Protein AF-A0A7S2HCM7-F1 (afdb_monomer)

Radius of gyration: 20.46 Å; Cα contacts (8 Å, |Δi|>4): 278; chains: 1; bounding box: 58×50×49 Å

Secondary structure (DSSP, 8-state):
-HHHHHHHHHHHHHHHHHHHH---SSS--SS-GGGSSSEEEEEEE----B-S-HHHHHHHHHHHHHHHHHHH-TTHHHHHHHHHHTSPPTTTGGGS-----GGGTS----HHHHHHHHHHHTTBHHHHHHHTTSSSTT-EE----S---BTBPSGGGG--S-TT-HHHHHHHB--B---HHHHTT--HHHHHHHHHHHB---B--EEEEEEE-TTTGGG----------S-------

pLDDT: mean 84.47, std 16.82, range [32.19, 97.69]

Organism: NCBI:txid3111310

Structure (mmCIF, N/CA/C/O backbone):
data_AF-A0A7S2HCM7-F1
#
_entry.id   AF-A0A7S2HCM7-F1
#
loop_
_atom_site.group_PDB
_atom_site.id
_atom_site.type_symbol
_atom_site.label_atom_id
_atom_site.label_alt_id
_atom_site.label_comp_id
_atom_site.label_asym_id
_atom_site.label_entity_id
_atom_site.label_seq_id
_atom_site.pdbx_PDB_ins_code
_atom_site.Cartn_x
_atom_site.Cartn_y
_atom_site.Cartn_z
_atom_site.occupancy
_atom_site.B_iso_or_equiv
_atom_site.auth_seq_id
_atom_site.auth_comp_id
_atom_site.auth_asym_id
_atom_site.auth_atom_id
_atom_site.pdbx_PDB_model_num
ATOM 1 N N . LEU A 1 1 ? -17.892 8.035 -4.020 1.00 56.59 1 LEU A N 1
ATOM 2 C CA . LEU A 1 1 ? -17.390 7.187 -5.130 1.00 56.59 1 LEU A CA 1
ATOM 3 C C . LEU A 1 1 ? -16.782 7.970 -6.303 1.00 56.59 1 LEU A C 1
ATOM 5 O O . LEU A 1 1 ? -15.650 7.676 -6.660 1.00 56.59 1 LEU A O 1
ATOM 9 N N . LEU A 1 2 ? -17.458 8.971 -6.893 1.00 60.84 2 LEU A N 1
ATOM 10 C CA . LEU A 1 2 ? -16.987 9.627 -8.134 1.00 60.84 2 LEU A CA 1
ATOM 11 C C . LEU A 1 2 ? -15.605 10.313 -8.029 1.00 60.84 2 LEU A C 1
ATOM 13 O O . LEU A 1 2 ? -14.801 10.226 -8.953 1.00 60.84 2 LEU A O 1
ATOM 17 N N . ILE A 1 3 ? -15.306 10.970 -6.902 1.00 66.00 3 ILE A N 1
ATOM 18 C CA . ILE A 1 3 ? -14.014 11.647 -6.671 1.00 66.00 3 ILE A CA 1
ATOM 19 C C . ILE A 1 3 ? -12.870 10.635 -6.515 1.00 66.00 3 ILE A C 1
ATOM 21 O O . ILE A 1 3 ? -11.807 10.819 -7.104 1.00 66.00 3 ILE A O 1
ATOM 25 N N . TYR A 1 4 ? -13.096 9.555 -5.760 1.00 64.94 4 TYR A N 1
ATOM 26 C CA . TYR A 1 4 ? -12.116 8.479 -5.571 1.00 64.94 4 TYR A CA 1
ATOM 27 C C . TYR A 1 4 ? -11.765 7.814 -6.899 1.00 64.94 4 TYR A C 1
ATOM 29 O O . TYR A 1 4 ? -10.595 7.727 -7.255 1.00 64.94 4 TYR A O 1
ATOM 37 N N . PHE A 1 5 ? -12.783 7.472 -7.691 1.00 73.06 5 PHE A N 1
ATOM 38 C CA . PHE A 1 5 ? -12.590 6.885 -9.012 1.00 73.06 5 PHE A CA 1
ATOM 39 C C . PHE A 1 5 ? -11.807 7.805 -9.964 1.00 73.06 5 PHE A C 1
ATOM 41 O O . PHE A 1 5 ? -10.936 7.342 -10.699 1.00 73.06 5 PHE A O 1
ATOM 48 N N . ARG A 1 6 ? -12.056 9.124 -9.922 1.00 82.25 6 ARG A N 1
ATOM 49 C CA . ARG A 1 6 ? -11.265 10.104 -10.688 1.00 82.25 6 ARG A CA 1
ATOM 50 C C . ARG A 1 6 ? -9.803 10.152 -10.237 1.00 82.25 6 ARG A C 1
ATOM 52 O O . ARG A 1 6 ? -8.923 10.171 -11.089 1.00 82.25 6 ARG A O 1
ATOM 59 N N . ARG A 1 7 ? -9.535 10.153 -8.925 1.00 86.75 7 ARG A N 1
ATOM 60 C CA . ARG A 1 7 ? -8.163 10.167 -8.380 1.00 86.75 7 ARG A CA 1
ATOM 61 C C . ARG A 1 7 ? -7.395 8.893 -8.721 1.00 86.75 7 ARG A C 1
ATOM 63 O O . ARG A 1 7 ? -6.242 8.987 -9.117 1.00 86.75 7 ARG A O 1
ATOM 70 N N . PHE A 1 8 ? -8.038 7.733 -8.616 1.00 91.25 8 PHE A N 1
ATOM 71 C CA . PHE A 1 8 ? -7.469 6.454 -9.036 1.00 91.25 8 PHE A CA 1
ATOM 72 C C . PHE A 1 8 ? -7.053 6.473 -10.513 1.00 91.25 8 PHE A C 1
ATOM 74 O O . PHE A 1 8 ? -5.893 6.229 -10.825 1.00 91.25 8 PHE A O 1
ATOM 81 N N . LYS A 1 9 ? -7.951 6.883 -11.418 1.00 92.88 9 LYS A N 1
ATOM 82 C CA . LYS A 1 9 ? -7.619 7.017 -12.847 1.00 92.88 9 LYS A CA 1
ATOM 83 C C . LYS A 1 9 ? -6.488 8.006 -13.114 1.00 92.88 9 LYS A C 1
ATOM 85 O O . LYS A 1 9 ? -5.648 7.746 -13.968 1.00 92.88 9 LYS A O 1
ATOM 90 N N . LEU A 1 10 ? -6.463 9.128 -12.393 1.00 93.31 10 LEU A N 1
ATOM 91 C CA . LEU A 1 10 ? -5.394 10.114 -12.522 1.00 93.31 10 LEU A CA 1
ATOM 92 C C . LEU A 1 10 ? -4.040 9.548 -12.071 1.00 93.31 10 LEU A C 1
ATOM 94 O O . LEU A 1 10 ? -3.038 9.826 -12.716 1.00 93.31 10 LEU A O 1
ATOM 98 N N . ARG A 1 11 ? -4.000 8.723 -11.015 1.00 95.00 11 ARG A N 1
ATOM 99 C CA . ARG A 1 11 ? -2.774 8.020 -10.599 1.00 95.00 11 ARG A CA 1
ATOM 100 C C . ARG A 1 11 ? -2.279 7.048 -11.663 1.00 95.00 11 ARG A C 1
ATOM 102 O O . ARG A 1 11 ? -1.096 7.099 -11.981 1.00 95.00 11 ARG A O 1
ATOM 109 N N . ASN A 1 12 ? -3.169 6.255 -12.265 1.00 95.88 12 ASN A N 1
ATOM 110 C CA . ASN A 1 12 ? -2.797 5.365 -13.372 1.00 95.88 12 ASN A CA 1
ATOM 111 C C . ASN A 1 12 ? -2.207 6.160 -14.542 1.00 95.88 12 ASN A C 1
ATOM 113 O O . ASN A 1 12 ? -1.150 5.804 -15.049 1.00 95.88 12 ASN A O 1
ATOM 117 N N . LEU A 1 13 ? -2.863 7.260 -14.930 1.00 95.06 13 LEU A N 1
ATOM 118 C CA . LEU A 1 13 ? -2.392 8.126 -16.011 1.00 95.06 13 LEU A CA 1
ATOM 119 C C . LEU A 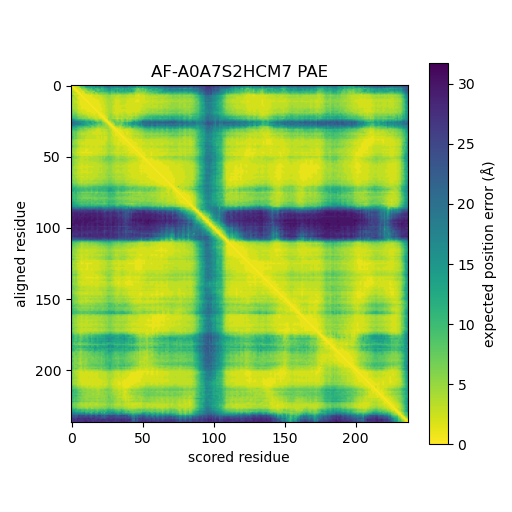1 13 ? -1.021 8.734 -15.695 1.00 95.06 13 LEU A C 1
ATOM 121 O O . LEU A 1 13 ? -0.124 8.690 -16.528 1.00 95.06 13 LEU A O 1
ATOM 125 N N . ASN A 1 14 ? -0.841 9.274 -14.488 1.00 94.62 14 ASN A N 1
ATOM 126 C CA . ASN A 1 14 ? 0.433 9.855 -14.069 1.00 94.62 14 ASN A CA 1
ATOM 127 C C . ASN A 1 14 ? 1.553 8.807 -14.071 1.00 94.62 14 ASN A C 1
ATOM 129 O O . ASN A 1 14 ? 2.638 9.080 -14.572 1.00 94.62 14 ASN A O 1
ATOM 133 N N . ALA A 1 15 ? 1.284 7.612 -13.544 1.00 94.88 15 ALA A N 1
ATOM 134 C CA . ALA A 1 15 ? 2.239 6.513 -13.529 1.00 94.88 15 ALA A CA 1
ATOM 135 C C . ALA A 1 15 ? 2.611 6.054 -14.950 1.00 94.88 15 ALA A C 1
ATOM 137 O O . ALA A 1 15 ? 3.795 5.936 -15.250 1.00 94.88 15 ALA A O 1
ATOM 138 N N . ALA A 1 16 ? 1.629 5.865 -15.839 1.00 93.12 16 ALA A N 1
ATOM 139 C CA . ALA A 1 16 ? 1.874 5.512 -17.239 1.00 93.12 16 ALA A CA 1
ATOM 140 C C . ALA A 1 16 ? 2.724 6.577 -17.950 1.00 93.12 16 ALA A C 1
ATOM 142 O O . ALA A 1 16 ? 3.756 6.251 -18.532 1.00 93.12 16 ALA A O 1
ATOM 143 N N . ASN A 1 17 ? 2.366 7.857 -17.795 1.00 92.81 17 ASN A N 1
ATOM 144 C CA . ASN A 1 17 ? 3.123 8.969 -18.366 1.00 92.81 17 ASN A CA 1
ATOM 145 C C . ASN A 1 17 ? 4.576 8.981 -17.880 1.00 92.81 17 ASN A C 1
ATOM 147 O O . ASN A 1 17 ? 5.478 9.196 -18.682 1.00 92.81 17 ASN A O 1
ATOM 151 N N . VAL A 1 18 ? 4.832 8.742 -16.589 1.00 91.81 18 VAL A N 1
ATOM 152 C CA . VAL A 1 18 ? 6.206 8.678 -16.063 1.00 91.81 18 VAL A CA 1
ATOM 153 C C . VAL A 1 18 ? 6.992 7.548 -16.733 1.00 91.81 18 VAL A C 1
ATOM 155 O O . VAL A 1 18 ? 8.108 7.781 -17.180 1.00 91.81 18 VAL A O 1
ATOM 158 N N . ILE A 1 19 ? 6.416 6.351 -16.864 1.00 91.62 19 ILE A N 1
ATOM 159 C CA . ILE A 1 19 ? 7.091 5.202 -17.494 1.00 91.62 19 ILE A CA 1
ATOM 160 C C . ILE A 1 19 ? 7.359 5.423 -18.990 1.00 91.62 19 ILE A C 1
ATOM 162 O O . ILE A 1 19 ? 8.401 5.011 -19.503 1.00 91.62 19 ILE A O 1
ATOM 166 N N . GLU A 1 20 ? 6.436 6.074 -19.695 1.00 88.88 20 GLU A N 1
ATOM 167 C CA . GLU A 1 20 ? 6.544 6.321 -21.135 1.00 88.88 20 GLU A CA 1
ATOM 168 C C . GLU A 1 20 ? 7.483 7.480 -21.480 1.00 88.88 20 GLU A C 1
ATOM 170 O O . GLU A 1 20 ? 8.173 7.428 -22.496 1.00 88.88 20 GLU A O 1
ATOM 175 N N . THR A 1 21 ? 7.513 8.525 -20.651 1.00 87.94 21 THR A N 1
ATOM 176 C CA . THR A 1 21 ? 8.229 9.773 -20.959 1.00 87.94 21 THR A CA 1
ATOM 177 C C . THR A 1 21 ? 9.567 9.923 -20.245 1.00 87.94 21 THR A C 1
ATOM 179 O O . THR A 1 21 ? 10.347 10.800 -20.619 1.00 87.94 21 THR A O 1
ATOM 182 N N . ALA A 1 22 ? 9.860 9.103 -19.230 1.00 87.38 22 ALA A N 1
ATOM 183 C CA . ALA A 1 22 ? 11.137 9.172 -18.533 1.00 87.38 22 ALA A CA 1
ATOM 184 C C . ALA A 1 22 ? 12.294 8.803 -19.474 1.00 87.38 22 ALA A C 1
ATOM 186 O O . ALA A 1 22 ? 12.369 7.694 -20.003 1.00 87.38 22 ALA A O 1
ATOM 187 N N . VAL A 1 23 ? 13.230 9.739 -19.635 1.00 83.44 23 VAL A N 1
ATOM 188 C CA . VAL A 1 23 ? 14.477 9.542 -20.378 1.00 83.44 23 VAL A CA 1
ATOM 189 C C . VAL A 1 23 ? 15.612 9.474 -19.362 1.00 83.44 23 VAL A C 1
ATOM 191 O O . VAL A 1 23 ? 15.968 10.485 -18.760 1.00 83.44 23 VAL A O 1
ATOM 194 N N . LEU A 1 24 ? 16.138 8.269 -19.133 1.00 84.50 24 LEU A N 1
ATOM 195 C CA . LEU A 1 24 ? 17.228 8.022 -18.174 1.00 84.50 24 LEU A CA 1
ATOM 196 C C . LEU A 1 24 ? 18.575 7.729 -18.851 1.00 84.50 24 LEU A C 1
ATOM 198 O O . LEU A 1 24 ? 19.596 7.603 -18.180 1.00 84.50 24 LEU A O 1
ATOM 202 N N . VAL A 1 25 ? 18.581 7.641 -20.179 1.00 83.69 25 VAL A N 1
ATOM 203 C CA . VAL A 1 25 ? 19.770 7.457 -21.016 1.00 83.69 25 VAL A CA 1
ATOM 204 C C . VAL A 1 25 ? 20.031 8.721 -21.841 1.00 83.69 25 VAL A C 1
ATOM 206 O O . VAL A 1 25 ? 19.147 9.561 -21.990 1.00 83.69 25 VAL A O 1
ATOM 209 N N . GLY A 1 26 ? 21.249 8.870 -22.370 1.00 75.31 26 GLY A N 1
ATOM 210 C CA . GLY A 1 26 ? 21.659 10.080 -23.098 1.00 75.31 26 GLY A CA 1
ATOM 211 C C . GLY A 1 26 ? 20.836 10.385 -24.356 1.00 75.31 26 GLY A C 1
ATOM 212 O O . GLY A 1 26 ? 20.680 11.554 -24.694 1.00 75.31 26 GLY A O 1
ATOM 213 N N . ASP A 1 27 ? 20.260 9.357 -24.989 1.00 75.31 27 ASP A N 1
ATOM 214 C CA . ASP A 1 27 ? 19.490 9.473 -26.228 1.00 75.31 27 ASP A CA 1
ATOM 215 C C . ASP A 1 27 ? 18.091 8.862 -26.075 1.00 75.31 27 ASP A C 1
ATOM 217 O O . ASP A 1 27 ? 17.928 7.768 -25.535 1.00 75.31 27 ASP A O 1
ATOM 221 N N . ASN A 1 28 ? 17.060 9.527 -26.602 1.00 76.25 28 ASN A N 1
ATOM 222 C CA . ASN A 1 28 ? 15.718 8.950 -26.643 1.00 76.25 28 ASN A CA 1
ATOM 223 C C . ASN A 1 28 ? 15.656 7.835 -27.701 1.00 76.25 28 ASN A C 1
ATOM 225 O O . ASN A 1 28 ? 15.573 8.100 -28.899 1.00 76.25 28 ASN A O 1
ATOM 229 N N . VAL A 1 29 ? 15.671 6.586 -27.238 1.00 78.50 29 VAL A N 1
ATOM 230 C CA . VAL A 1 29 ? 15.648 5.375 -28.074 1.00 78.50 29 VAL A CA 1
ATOM 231 C C . VAL A 1 29 ? 14.247 4.978 -28.568 1.00 78.50 29 VAL A C 1
ATOM 233 O O . VAL A 1 29 ? 14.108 3.978 -29.268 1.00 78.50 29 VAL A O 1
ATOM 236 N N . GLY A 1 30 ? 13.200 5.744 -28.237 1.00 82.38 30 GLY A N 1
ATOM 237 C CA . GLY A 1 30 ? 11.836 5.499 -28.720 1.00 82.38 30 GLY A CA 1
ATOM 238 C C . GLY A 1 30 ? 11.114 4.321 -28.054 1.00 82.38 30 GLY A C 1
ATOM 239 O O . GLY A 1 30 ? 10.103 3.857 -28.578 1.00 82.38 30 GLY A O 1
ATOM 240 N N . CYS A 1 31 ? 11.606 3.835 -26.911 1.00 85.19 31 CYS A N 1
ATOM 241 C CA . CYS A 1 31 ? 10.939 2.828 -26.084 1.00 85.19 31 CYS A CA 1
ATOM 242 C C . CYS A 1 31 ? 10.777 3.309 -24.635 1.00 85.19 31 CYS A C 1
ATOM 244 O O . CYS A 1 31 ? 11.533 4.163 -24.166 1.00 85.19 31 CYS A O 1
ATOM 246 N N . SER A 1 32 ? 9.792 2.754 -23.924 1.00 87.88 32 SER A N 1
ATOM 247 C CA . SER A 1 32 ? 9.526 3.054 -22.511 1.00 87.88 32 SER A CA 1
ATOM 248 C C . SER A 1 32 ? 10.724 2.723 -21.617 1.00 87.88 32 SER A C 1
ATOM 250 O O . SER A 1 32 ? 11.503 1.816 -21.915 1.00 87.88 32 SER A O 1
ATOM 252 N N . VAL A 1 33 ? 10.853 3.419 -20.483 1.00 89.75 33 VAL A N 1
ATOM 253 C CA . VAL A 1 33 ? 12.048 3.356 -19.616 1.00 89.75 33 VAL A CA 1
ATOM 254 C C . VAL A 1 33 ? 12.389 1.944 -19.119 1.00 89.75 33 VAL A C 1
ATOM 256 O O . VAL A 1 33 ? 13.562 1.590 -18.968 1.00 89.75 33 VAL A O 1
ATOM 259 N N . ASN A 1 34 ? 11.372 1.105 -18.914 1.00 90.56 34 ASN A N 1
ATOM 260 C CA . ASN A 1 34 ? 11.528 -0.276 -18.465 1.00 90.56 34 ASN A CA 1
ATOM 261 C C . ASN A 1 34 ? 12.166 -1.187 -19.522 1.00 90.56 34 ASN A C 1
ATOM 263 O O . ASN A 1 34 ? 12.760 -2.196 -19.165 1.00 90.56 34 ASN A O 1
ATOM 267 N N . LEU A 1 35 ? 12.099 -0.812 -20.802 1.00 90.69 35 LEU A N 1
ATOM 268 C CA . LEU A 1 35 ? 12.726 -1.535 -21.911 1.00 90.69 35 LEU A CA 1
ATOM 269 C C . LEU A 1 35 ? 14.134 -1.021 -22.242 1.00 90.69 35 LEU A C 1
ATOM 271 O O . LEU A 1 35 ? 14.818 -1.610 -23.074 1.00 90.69 35 LEU A O 1
ATOM 275 N N . GLN A 1 36 ? 14.580 0.061 -21.600 1.00 90.81 36 GLN A N 1
ATOM 276 C CA . GLN A 1 36 ? 15.912 0.639 -21.810 1.00 90.81 36 GLN A CA 1
ATOM 277 C C . GLN A 1 36 ? 16.991 -0.027 -20.934 1.00 90.81 36 GLN A C 1
ATOM 279 O O . GLN A 1 36 ? 18.181 0.176 -21.163 1.00 90.81 36 GLN A O 1
ATOM 284 N N . HIS A 1 37 ? 16.592 -0.821 -19.934 1.00 91.38 37 HIS A N 1
ATOM 285 C CA . HIS A 1 37 ? 17.482 -1.404 -18.928 1.00 91.38 37 HIS A CA 1
ATOM 286 C C . HIS A 1 37 ? 17.162 -2.888 -18.717 1.00 91.38 37 HIS A C 1
ATOM 288 O O . HIS A 1 37 ? 15.999 -3.279 -18.752 1.00 91.38 37 HIS A O 1
ATOM 294 N N . HIS A 1 38 ? 18.177 -3.709 -18.422 1.00 94.56 38 HIS A N 1
ATOM 295 C CA . HIS A 1 38 ? 17.981 -5.127 -18.077 1.00 94.56 38 HIS A CA 1
ATOM 296 C C . HIS A 1 38 ? 17.040 -5.318 -16.880 1.00 94.56 38 HIS A C 1
ATOM 298 O O . HIS A 1 38 ? 16.217 -6.231 -16.870 1.00 94.56 38 HIS A O 1
ATOM 304 N N . HIS A 1 39 ? 17.175 -4.434 -15.889 1.00 95.38 39 HIS A N 1
ATOM 305 C CA . HIS A 1 39 ? 16.332 -4.355 -14.707 1.00 95.38 39 HIS A CA 1
ATOM 306 C C . HIS A 1 39 ? 15.907 -2.904 -14.519 1.00 95.38 39 HIS A C 1
ATOM 308 O O . HIS A 1 39 ? 16.739 -1.997 -14.575 1.00 95.38 39 HIS A O 1
ATOM 314 N N . CYS A 1 40 ? 14.621 -2.687 -14.283 1.00 95.56 40 CYS A N 1
ATOM 315 C CA . CYS A 1 40 ? 14.056 -1.379 -14.010 1.00 95.56 40 CYS A CA 1
ATOM 316 C C . CYS A 1 40 ? 13.306 -1.438 -12.683 1.00 95.56 40 CYS A C 1
ATOM 318 O O . CYS A 1 40 ? 12.375 -2.227 -12.522 1.00 95.56 40 CYS A O 1
ATOM 320 N N . PHE A 1 41 ? 13.724 -0.598 -11.742 1.00 95.81 41 PHE A N 1
ATOM 321 C CA . PHE A 1 41 ? 13.051 -0.435 -10.463 1.00 95.81 41 PHE A CA 1
ATOM 322 C C . PHE A 1 41 ? 12.250 0.856 -10.473 1.00 95.81 41 PHE A C 1
ATOM 324 O O . PHE A 1 41 ? 12.769 1.912 -10.834 1.00 95.81 41 PHE A O 1
ATOM 331 N N . VAL A 1 42 ? 11.003 0.771 -10.030 1.00 96.38 42 VAL A N 1
ATOM 332 C CA . VAL A 1 42 ? 10.146 1.933 -9.796 1.00 96.38 42 VAL A CA 1
ATOM 333 C C . VAL A 1 42 ? 9.760 1.916 -8.335 1.00 96.38 42 VAL A C 1
ATOM 335 O O . VAL A 1 42 ? 9.174 0.947 -7.864 1.00 96.38 42 VAL A O 1
ATOM 338 N N . PHE A 1 43 ? 10.093 2.974 -7.609 1.00 95.94 43 PHE A N 1
ATOM 339 C CA . PHE A 1 43 ? 9.799 3.051 -6.189 1.00 95.94 43 PHE A CA 1
ATOM 340 C C . PHE A 1 43 ? 9.511 4.474 -5.731 1.00 95.94 43 PHE A C 1
ATOM 342 O O . PHE A 1 43 ? 9.871 5.445 -6.397 1.00 95.94 43 PHE A O 1
ATOM 349 N N . GLY A 1 44 ? 8.866 4.579 -4.573 1.00 94.69 44 GLY A N 1
ATOM 350 C CA . GLY A 1 44 ? 8.519 5.842 -3.927 1.00 94.69 44 GLY A CA 1
ATOM 351 C C . GLY A 1 44 ? 7.043 5.914 -3.554 1.00 94.69 44 GLY A C 1
ATOM 352 O O . GLY A 1 44 ? 6.346 4.898 -3.546 1.00 94.69 44 GLY A O 1
ATOM 353 N N . ASP A 1 45 ? 6.575 7.127 -3.260 1.00 95.56 45 ASP A N 1
ATOM 354 C CA . ASP A 1 45 ? 5.166 7.402 -2.969 1.00 95.56 45 ASP A CA 1
ATOM 355 C C . ASP A 1 45 ? 4.341 7.376 -4.267 1.00 95.56 45 ASP A C 1
ATOM 357 O O . ASP A 1 45 ? 4.176 8.384 -4.960 1.00 95.56 45 ASP A O 1
ATOM 361 N N . LEU A 1 46 ? 3.819 6.196 -4.609 1.00 95.88 46 LEU A N 1
ATOM 362 C CA . LEU A 1 46 ? 2.910 6.005 -5.742 1.00 95.88 46 LEU A CA 1
ATOM 363 C C . LEU A 1 46 ? 1.474 6.440 -5.408 1.00 95.88 46 LEU A C 1
ATOM 365 O O . LEU A 1 46 ? 0.628 6.559 -6.299 1.00 95.88 46 LEU A O 1
ATOM 369 N N . ASN A 1 47 ? 1.192 6.707 -4.128 1.00 94.75 47 ASN A N 1
ATOM 370 C CA . ASN A 1 47 ? -0.028 7.343 -3.638 1.00 94.75 47 ASN A CA 1
ATOM 371 C C . ASN A 1 47 ? -1.341 6.575 -3.927 1.00 94.75 47 ASN A C 1
ATOM 373 O O . ASN A 1 47 ? -2.442 7.141 -3.831 1.00 94.75 47 ASN A O 1
ATOM 377 N N . TYR A 1 48 ? -1.250 5.291 -4.283 1.00 95.94 48 TYR A N 1
ATOM 378 C CA . TYR A 1 48 ? -2.391 4.377 -4.358 1.00 95.94 48 TYR A CA 1
ATOM 379 C C . TYR A 1 48 ? -2.952 4.108 -2.961 1.00 95.94 48 TYR A C 1
ATOM 381 O O . TYR A 1 48 ? -2.251 4.227 -1.955 1.00 95.94 48 TYR A O 1
ATOM 389 N N . ARG A 1 49 ? -4.259 3.849 -2.890 1.00 94.69 49 ARG A N 1
ATOM 390 C CA . ARG A 1 49 ? -5.008 3.749 -1.634 1.00 94.69 49 ARG A CA 1
ATOM 391 C C . ARG A 1 49 ? -5.592 2.360 -1.446 1.00 94.69 49 ARG A C 1
ATOM 393 O O . ARG A 1 49 ? -5.827 1.651 -2.414 1.00 94.69 49 ARG A O 1
ATOM 400 N N . ILE A 1 50 ? -5.879 2.000 -0.204 1.00 94.94 50 ILE A N 1
ATOM 401 C CA . ILE A 1 50 ? -6.759 0.869 0.095 1.00 94.94 50 ILE A CA 1
ATOM 402 C C . ILE A 1 50 ? -8.208 1.355 -0.039 1.00 94.94 50 ILE A C 1
ATOM 404 O O . ILE A 1 50 ? -8.560 2.435 0.447 1.00 94.94 50 ILE A O 1
ATOM 408 N N . THR A 1 51 ? -9.038 0.596 -0.757 1.00 91.81 51 THR A N 1
ATOM 409 C CA . THR A 1 51 ? -10.437 0.943 -1.039 1.00 91.81 51 THR A CA 1
ATOM 410 C C . THR A 1 51 ? -11.390 0.321 -0.025 1.00 91.81 51 THR A C 1
ATOM 412 O O . THR A 1 51 ? -12.000 -0.705 -0.318 1.00 91.81 51 THR A O 1
ATOM 415 N N . ASP A 1 52 ? -11.556 0.953 1.128 1.00 91.44 52 ASP A N 1
ATOM 416 C CA . ASP A 1 52 ? -12.646 0.649 2.059 1.00 91.44 52 ASP A CA 1
ATOM 417 C C . ASP A 1 52 ? -12.842 1.817 3.045 1.00 91.44 52 ASP A C 1
ATOM 419 O O . ASP A 1 52 ? -12.156 2.844 2.953 1.00 91.44 52 ASP A O 1
ATOM 423 N N . ASP A 1 53 ? -13.793 1.684 3.964 1.00 91.25 53 ASP A N 1
ATOM 424 C CA . ASP A 1 53 ? -13.914 2.564 5.118 1.00 91.25 53 ASP A CA 1
ATOM 425 C C . ASP A 1 53 ? -12.685 2.449 6.035 1.00 91.25 53 ASP A C 1
ATOM 427 O O . ASP A 1 53 ? -12.182 1.358 6.301 1.00 91.25 53 ASP A O 1
ATOM 431 N N . SER A 1 54 ? -12.195 3.587 6.537 1.00 93.31 54 SER A N 1
ATOM 432 C CA . SER A 1 54 ? -10.985 3.629 7.364 1.00 93.31 54 SER A CA 1
ATOM 433 C C . SER A 1 54 ? -11.078 2.722 8.592 1.00 93.31 54 SER A C 1
ATOM 435 O O . SER A 1 54 ? -10.080 2.104 8.948 1.00 93.31 54 SER A O 1
ATOM 437 N N . GLN A 1 55 ? -12.249 2.634 9.229 1.00 94.12 55 GLN A N 1
ATOM 438 C CA . GLN A 1 55 ? -12.445 1.814 10.421 1.00 94.12 55 GLN A CA 1
ATOM 439 C C . GLN A 1 55 ? -12.421 0.323 10.070 1.00 94.12 55 GLN A C 1
ATOM 441 O O . GLN A 1 55 ? -11.711 -0.447 10.714 1.00 94.12 55 GLN A O 1
ATOM 446 N N . ALA A 1 56 ? -13.103 -0.063 8.989 1.00 95.06 56 ALA A N 1
ATOM 447 C CA . ALA A 1 56 ? -13.089 -1.436 8.483 1.00 95.06 56 ALA A CA 1
ATOM 448 C C . ALA A 1 56 ? -11.670 -1.897 8.094 1.00 95.06 56 ALA A C 1
ATOM 450 O O . ALA A 1 56 ? -11.302 -3.052 8.314 1.00 95.06 56 ALA A O 1
ATOM 451 N N . ILE A 1 57 ? -10.840 -0.993 7.560 1.00 96.56 57 ILE A N 1
ATOM 452 C CA . ILE A 1 57 ? -9.430 -1.283 7.252 1.00 96.56 57 ILE A CA 1
ATOM 453 C C . ILE A 1 57 ? -8.642 -1.567 8.527 1.00 96.56 57 ILE A C 1
ATOM 455 O O . ILE A 1 57 ? -7.876 -2.527 8.550 1.00 96.56 57 ILE A O 1
ATOM 459 N N . LEU A 1 58 ? -8.811 -0.759 9.577 1.00 97.06 58 LEU A N 1
ATOM 460 C CA . LEU A 1 58 ? -8.102 -0.963 10.844 1.00 97.06 58 LEU A CA 1
ATOM 461 C C . LEU A 1 58 ? -8.542 -2.257 11.540 1.00 97.06 58 LEU A C 1
ATOM 463 O O . LEU A 1 58 ? -7.696 -2.984 12.051 1.00 97.06 58 LEU A O 1
ATOM 467 N N . GLU A 1 59 ? -9.833 -2.584 11.509 1.00 97.56 59 GLU A N 1
ATOM 468 C CA . GLU A 1 59 ? -10.364 -3.847 12.040 1.00 97.56 59 GLU A CA 1
ATOM 469 C C . GLU A 1 59 ? -9.803 -5.062 11.294 1.00 97.56 59 GLU A C 1
ATOM 471 O O . GLU A 1 59 ? -9.333 -6.019 11.913 1.00 97.56 59 GLU A O 1
ATOM 476 N N . ASN A 1 60 ? -9.786 -5.010 9.959 1.00 97.38 60 ASN A N 1
ATOM 477 C CA . ASN A 1 60 ? -9.184 -6.063 9.149 1.00 97.38 60 ASN A CA 1
ATOM 478 C C . ASN A 1 60 ? -7.675 -6.174 9.377 1.00 97.38 60 ASN A C 1
ATOM 480 O O . ASN A 1 60 ? -7.162 -7.288 9.464 1.00 97.38 60 ASN A O 1
ATOM 484 N N . LEU A 1 61 ? -6.971 -5.048 9.510 1.00 97.12 61 LEU A N 1
ATOM 485 C CA . LEU A 1 61 ? -5.541 -5.031 9.800 1.00 97.12 61 LEU A CA 1
ATOM 486 C C . LEU A 1 61 ? -5.245 -5.682 11.156 1.00 97.12 61 LEU A C 1
ATOM 488 O O . LEU A 1 61 ? -4.404 -6.576 11.215 1.00 97.12 61 LEU A O 1
ATOM 492 N N . ALA A 1 62 ? -5.975 -5.299 12.209 1.00 97.69 62 ALA A N 1
ATOM 493 C CA . ALA A 1 62 ? -5.854 -5.902 13.536 1.00 97.69 62 ALA A CA 1
ATOM 494 C C . ALA A 1 62 ? -6.043 -7.420 13.478 1.00 97.69 62 ALA A C 1
ATOM 496 O O . ALA A 1 62 ? -5.221 -8.174 13.995 1.00 97.69 62 ALA A O 1
ATOM 497 N N . ARG A 1 63 ? -7.079 -7.881 12.767 1.00 97.62 63 ARG A N 1
ATOM 498 C CA . ARG A 1 63 ? -7.360 -9.309 12.581 1.00 97.62 63 ARG A CA 1
ATOM 499 C C . ARG A 1 63 ? -6.222 -10.043 11.869 1.00 97.62 63 ARG A C 1
ATOM 501 O O . ARG A 1 63 ? -5.833 -11.122 12.303 1.00 97.62 63 ARG A O 1
ATOM 508 N N . VAL A 1 64 ? -5.698 -9.495 10.775 1.00 96.50 64 VAL A N 1
ATOM 509 C CA . VAL A 1 64 ? -4.616 -10.135 10.004 1.00 96.50 64 VAL A CA 1
ATOM 510 C C . VAL A 1 64 ? -3.324 -10.175 10.822 1.00 96.50 64 VAL A C 1
ATOM 512 O O . VAL A 1 64 ? -2.657 -11.206 10.874 1.00 96.50 64 VAL A O 1
ATOM 515 N N . CYS A 1 65 ? -3.007 -9.097 11.540 1.00 95.38 65 CYS A N 1
ATOM 516 C CA . CYS A 1 65 ? -1.873 -9.068 12.458 1.00 95.38 65 CYS A CA 1
ATOM 517 C C . CYS A 1 65 ? -2.052 -10.012 13.656 1.00 95.38 65 CYS A C 1
ATOM 519 O O . CYS A 1 65 ? -1.062 -10.563 14.127 1.00 95.38 65 CYS A O 1
ATOM 521 N N . GLN A 1 66 ? -3.283 -10.244 14.121 1.00 95.69 66 GLN A N 1
ATOM 522 C CA . GLN A 1 66 ? -3.575 -11.237 15.156 1.00 95.69 66 GLN A CA 1
ATOM 523 C C . GLN A 1 66 ? -3.281 -12.663 14.665 1.00 95.69 66 GLN A C 1
ATOM 525 O O . GLN A 1 66 ? -2.625 -13.416 15.376 1.00 95.69 66 GLN A O 1
ATOM 530 N N . VAL A 1 67 ? -3.679 -13.016 13.435 1.00 95.00 67 VAL A N 1
ATOM 531 C CA . VAL A 1 67 ? -3.349 -14.325 12.825 1.00 95.00 67 VAL A CA 1
ATOM 532 C C . VAL A 1 67 ? -1.834 -14.526 12.738 1.00 95.00 67 VAL A C 1
ATOM 534 O O . VAL A 1 67 ? -1.317 -15.596 13.066 1.00 95.00 67 VAL A O 1
ATOM 537 N N . GLU A 1 68 ? -1.111 -13.481 12.334 1.00 92.06 68 GLU A N 1
ATOM 538 C CA . GLU A 1 68 ? 0.351 -13.490 12.277 1.00 92.06 68 GLU A CA 1
ATOM 539 C C . GLU A 1 68 ? 0.969 -13.662 13.672 1.00 92.06 68 GLU A C 1
ATOM 541 O O . GLU A 1 68 ? 1.858 -14.492 13.852 1.00 92.06 68 GLU A O 1
ATOM 546 N N . LYS A 1 69 ? 0.461 -12.936 14.673 1.00 92.19 69 LYS A N 1
ATOM 547 C CA . LYS A 1 69 ? 0.908 -13.015 16.069 1.00 92.19 69 LYS A CA 1
ATOM 548 C C . LYS A 1 69 ? 0.676 -14.400 16.675 1.00 92.19 69 LYS A C 1
ATOM 550 O O . LYS A 1 69 ? 1.558 -14.925 17.346 1.00 92.19 69 LYS A O 1
ATOM 555 N N . GLU A 1 70 ? -0.473 -15.016 16.415 1.00 92.56 70 GLU A N 1
ATOM 556 C CA . GLU A 1 70 ? -0.800 -16.367 16.892 1.00 92.56 70 GLU A CA 1
ATOM 557 C C . GLU A 1 70 ? 0.060 -17.447 16.231 1.00 92.56 70 GLU A C 1
ATOM 559 O O . GLU A 1 70 ? 0.419 -18.436 16.869 1.00 92.56 70 GLU A O 1
ATOM 564 N N . THR A 1 71 ? 0.414 -17.250 14.962 1.00 89.50 71 THR A N 1
ATOM 565 C CA . THR A 1 71 ? 1.232 -18.197 14.196 1.00 89.50 71 THR A CA 1
ATOM 566 C C . THR A 1 71 ? 2.719 -18.078 14.526 1.00 89.50 71 THR A C 1
ATOM 568 O O . THR A 1 71 ? 3.406 -19.084 14.702 1.00 89.50 71 THR A O 1
ATOM 571 N N . SER A 1 72 ? 3.223 -16.846 14.568 1.00 87.00 72 SER A N 1
ATOM 572 C CA . SER A 1 72 ? 4.653 -16.527 14.587 1.00 87.0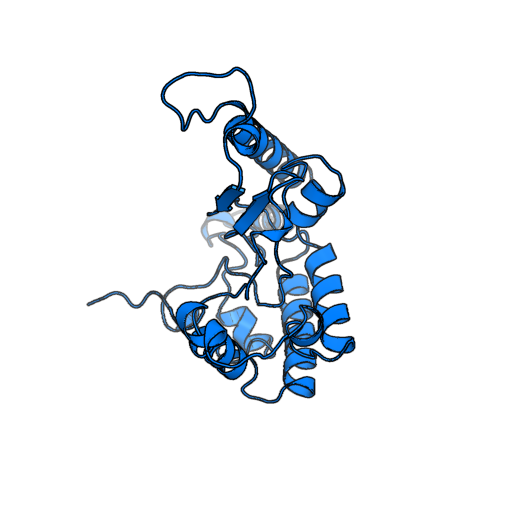0 72 SER A CA 1
ATOM 573 C C . SER A 1 72 ? 5.146 -16.086 15.973 1.00 87.00 72 SER A C 1
ATOM 575 O O . SER A 1 72 ? 6.352 -15.982 16.183 1.00 87.00 72 SER A O 1
ATOM 577 N N . GLY A 1 73 ? 4.242 -15.847 16.929 1.00 87.62 73 GLY A N 1
ATOM 578 C CA . GLY A 1 73 ? 4.539 -15.419 18.297 1.00 87.62 73 GLY A CA 1
ATOM 579 C C . GLY A 1 73 ? 4.456 -13.902 18.524 1.00 87.62 73 GLY A C 1
ATOM 580 O O . GLY A 1 73 ? 4.374 -13.100 17.595 1.00 87.62 73 GLY A O 1
ATOM 581 N N . GLU A 1 74 ? 4.517 -13.493 19.798 1.00 84.88 74 GLU A N 1
ATOM 582 C CA . GLU A 1 74 ? 4.332 -12.100 20.255 1.00 84.88 74 GLU A CA 1
ATOM 583 C C . GLU A 1 74 ? 5.276 -11.096 19.563 1.00 84.88 74 GLU A C 1
ATOM 585 O O . GLU A 1 74 ? 4.895 -9.965 19.275 1.00 84.88 74 GLU A O 1
ATOM 590 N N . ASN A 1 75 ? 6.511 -11.516 19.264 1.00 84.88 75 ASN A N 1
ATOM 591 C CA . ASN A 1 75 ? 7.570 -10.661 18.721 1.00 84.88 75 ASN A CA 1
ATOM 592 C C . ASN A 1 75 ? 7.721 -10.762 17.194 1.00 84.88 75 ASN A C 1
ATOM 594 O O . ASN A 1 75 ? 8.752 -10.341 16.658 1.00 84.88 75 ASN A O 1
ATOM 598 N N . TRP A 1 76 ? 6.718 -11.291 16.484 1.00 85.56 76 TRP A N 1
ATOM 599 C CA . TRP A 1 76 ? 6.808 -11.607 15.055 1.00 85.56 76 TRP A CA 1
ATOM 600 C C . TRP A 1 76 ? 7.349 -10.448 14.199 1.00 85.56 76 TRP A C 1
ATOM 602 O O . TRP A 1 76 ? 8.209 -10.669 13.348 1.00 85.56 76 TRP A O 1
ATOM 612 N N . ARG A 1 77 ? 6.930 -9.193 14.450 1.00 85.19 77 ARG A N 1
ATOM 613 C CA . ARG A 1 77 ? 7.426 -8.009 13.712 1.00 85.19 77 ARG A CA 1
ATOM 614 C C . ARG A 1 77 ? 8.929 -7.826 13.865 1.00 85.19 77 ARG A C 1
ATOM 616 O O . ARG A 1 77 ? 9.642 -7.662 12.874 1.00 85.19 77 ARG A O 1
ATOM 623 N N . LYS A 1 78 ? 9.408 -7.855 15.109 1.00 82.75 78 LYS A N 1
ATOM 624 C CA . LYS A 1 78 ? 10.825 -7.675 15.430 1.00 82.75 78 LYS A CA 1
ATOM 625 C C . LYS A 1 78 ? 11.654 -8.812 14.842 1.00 82.75 78 LYS A C 1
ATOM 627 O O . LYS A 1 78 ? 12.700 -8.568 14.249 1.00 82.75 78 LYS A O 1
ATOM 632 N N . GLU A 1 79 ? 11.165 -10.042 14.953 1.00 83.31 79 GLU A N 1
ATOM 633 C CA . GLU A 1 79 ? 11.844 -11.216 14.412 1.00 83.31 79 GLU A CA 1
ATOM 634 C C . GLU A 1 79 ? 11.940 -11.186 12.885 1.00 83.31 79 GLU A C 1
ATOM 636 O O . GLU A 1 79 ? 12.987 -11.537 12.338 1.00 83.31 79 GLU A O 1
ATOM 641 N N . ARG A 1 80 ? 10.896 -10.727 12.179 1.00 82.56 80 ARG A N 1
ATOM 642 C CA . ARG A 1 80 ? 10.961 -10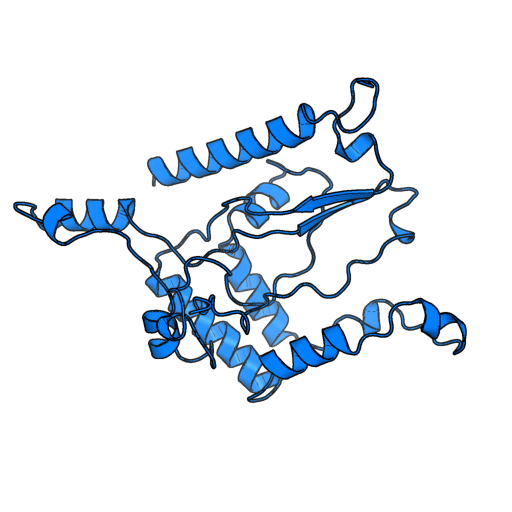.521 10.723 1.00 82.56 80 ARG A CA 1
ATOM 643 C C . ARG A 1 80 ? 12.038 -9.504 10.361 1.00 82.56 80 ARG A C 1
ATOM 645 O O . ARG A 1 80 ? 12.879 -9.807 9.521 1.00 82.56 80 ARG A O 1
ATOM 652 N N . TRP A 1 81 ? 12.088 -8.365 11.050 1.00 81.69 81 TRP A N 1
ATOM 653 C CA . TRP A 1 81 ? 13.139 -7.362 10.852 1.00 81.69 81 TRP A CA 1
ATOM 654 C C . TRP A 1 81 ? 14.548 -7.909 11.079 1.00 81.69 81 TRP A C 1
ATOM 656 O O . TRP A 1 81 ? 15.442 -7.708 10.256 1.00 81.69 81 TRP A O 1
ATOM 666 N N . GLU A 1 82 ? 14.752 -8.640 12.172 1.00 82.06 82 GLU A N 1
ATOM 667 C CA . GLU A 1 82 ? 16.043 -9.256 12.460 1.00 82.06 82 GLU A CA 1
ATOM 668 C C . GLU A 1 82 ? 16.446 -10.277 11.396 1.00 82.06 82 GLU A C 1
ATOM 670 O O . GLU A 1 82 ? 17.619 -10.327 11.027 1.00 82.06 82 GLU A O 1
ATOM 675 N N . LYS A 1 83 ? 15.494 -11.066 10.881 1.00 80.75 83 LYS A N 1
ATOM 676 C CA . LYS A 1 83 ? 15.749 -12.014 9.790 1.00 80.75 83 LYS A CA 1
ATOM 677 C C . LYS A 1 83 ? 16.241 -11.293 8.541 1.00 80.75 83 LYS A C 1
ATOM 679 O O . LYS A 1 83 ? 17.217 -11.757 7.968 1.00 80.75 83 LYS A O 1
ATOM 684 N N . ILE A 1 84 ? 15.633 -10.163 8.166 1.00 82.75 84 ILE A N 1
ATOM 685 C CA . ILE A 1 84 ? 16.033 -9.357 6.997 1.00 82.75 84 ILE A CA 1
ATOM 686 C C . ILE A 1 84 ? 17.463 -8.830 7.153 1.00 82.75 84 ILE A C 1
ATOM 688 O O . ILE A 1 84 ? 18.271 -8.966 6.241 1.00 82.75 84 ILE A O 1
ATOM 692 N N . ILE A 1 85 ? 17.800 -8.278 8.323 1.00 79.00 85 ILE A N 1
ATOM 693 C CA . ILE A 1 85 ? 19.131 -7.702 8.588 1.00 79.00 85 ILE A CA 1
ATOM 694 C C . ILE A 1 85 ? 20.216 -8.786 8.649 1.00 79.00 85 ILE A C 1
ATOM 696 O O . ILE A 1 85 ? 21.350 -8.558 8.233 1.00 79.00 85 ILE A O 1
ATOM 700 N N . LYS A 1 86 ? 19.883 -9.965 9.188 1.00 75.00 86 LYS A N 1
ATOM 701 C CA . LYS A 1 86 ? 20.815 -11.090 9.343 1.00 75.00 86 LYS A CA 1
ATOM 702 C C . LYS A 1 86 ? 21.004 -11.897 8.054 1.00 75.00 86 LYS A C 1
ATOM 704 O O . LYS A 1 86 ? 21.834 -12.807 8.061 1.00 75.00 86 LYS A O 1
ATOM 709 N N . GLN A 1 87 ? 20.273 -11.606 6.970 1.00 64.69 87 GLN A N 1
ATOM 710 C CA . GLN A 1 87 ? 20.495 -12.306 5.706 1.00 64.69 87 GLN A CA 1
ATOM 711 C C . GLN A 1 87 ? 21.916 -12.016 5.207 1.00 64.69 87 GLN A C 1
ATOM 713 O O . GLN A 1 87 ? 22.306 -10.849 5.112 1.00 64.69 87 GLN A O 1
ATOM 718 N N . PRO A 1 88 ? 22.720 -13.049 4.903 1.00 55.41 88 PRO A N 1
ATOM 719 C CA . PRO A 1 88 ? 24.044 -12.833 4.355 1.00 55.41 88 PRO A CA 1
ATOM 720 C C . PRO A 1 88 ? 23.899 -12.149 2.995 1.00 55.41 88 PRO A C 1
ATOM 722 O O . PRO A 1 88 ? 23.356 -12.727 2.057 1.00 55.41 88 PRO A O 1
ATOM 725 N N . THR A 1 89 ? 24.421 -10.928 2.873 1.00 55.03 89 THR A N 1
ATOM 726 C CA . THR A 1 89 ? 24.701 -10.335 1.566 1.00 55.03 89 THR A CA 1
ATOM 727 C C . THR A 1 89 ? 25.569 -11.326 0.792 1.00 55.03 89 THR A C 1
ATOM 729 O O . THR A 1 89 ? 26.558 -11.853 1.310 1.00 55.03 89 THR A O 1
ATOM 732 N N . GLU A 1 90 ? 25.164 -11.638 -0.437 1.00 50.25 90 GLU A N 1
ATOM 733 C CA . GLU A 1 90 ? 25.584 -12.801 -1.236 1.00 50.25 90 GLU A CA 1
ATOM 734 C C . GLU A 1 90 ? 27.101 -12.944 -1.502 1.00 50.25 90 GLU A C 1
ATOM 736 O O . GLU A 1 90 ? 27.543 -13.923 -2.103 1.00 50.25 90 GLU A O 1
ATOM 741 N N . GLY A 1 91 ? 27.942 -12.040 -0.993 1.00 46.41 91 GLY A N 1
ATOM 742 C CA . GLY A 1 91 ? 29.394 -12.215 -0.947 1.00 46.41 91 GLY A CA 1
ATOM 743 C C . GLY A 1 91 ? 29.875 -13.361 -0.042 1.00 46.41 91 GLY A C 1
ATOM 744 O O . GLY A 1 91 ? 30.978 -13.856 -0.252 1.00 46.41 91 GLY A O 1
ATOM 745 N N . SER A 1 92 ? 29.069 -13.821 0.927 1.00 42.91 92 SER A N 1
ATOM 746 C CA . SER A 1 92 ? 29.462 -14.902 1.858 1.00 42.91 92 SER A CA 1
ATOM 747 C C . SER A 1 92 ? 28.936 -16.297 1.459 1.00 42.91 92 SER A C 1
ATOM 749 O O . SER A 1 92 ? 29.543 -17.320 1.780 1.00 42.91 92 SER A O 1
ATOM 751 N N . ALA A 1 93 ? 27.843 -16.367 0.688 1.00 43.09 93 ALA A N 1
ATOM 752 C CA . ALA A 1 93 ? 27.168 -17.628 0.352 1.00 43.09 93 ALA A CA 1
ATOM 753 C C . ALA A 1 93 ? 27.936 -18.504 -0.660 1.00 43.09 93 ALA A C 1
ATOM 755 O O . ALA A 1 93 ? 27.805 -19.728 -0.645 1.00 43.09 93 ALA A O 1
ATOM 756 N N . ARG A 1 94 ? 28.815 -17.918 -1.490 1.00 41.56 94 ARG A N 1
ATOM 757 C CA . ARG A 1 94 ? 29.636 -18.687 -2.448 1.00 41.56 94 ARG A CA 1
ATOM 758 C C . ARG A 1 94 ? 30.683 -19.602 -1.792 1.00 41.56 94 ARG A C 1
ATOM 760 O O . ARG A 1 94 ? 31.220 -20.466 -2.475 1.00 41.56 94 ARG A O 1
ATOM 767 N N . SER A 1 95 ? 30.949 -19.454 -0.492 1.00 36.22 95 SER A N 1
ATOM 768 C CA . SER A 1 95 ? 31.914 -20.287 0.245 1.00 36.22 95 SER A CA 1
ATOM 769 C C . SER A 1 95 ? 31.322 -21.604 0.778 1.00 36.22 95 SER A C 1
ATOM 771 O O . SER A 1 95 ? 32.071 -22.512 1.127 1.00 36.22 95 SER A O 1
ATOM 773 N N . MET A 1 96 ? 29.992 -21.758 0.835 1.00 32.72 96 MET A N 1
ATOM 774 C CA . MET A 1 96 ? 29.373 -22.871 1.576 1.00 32.72 96 MET A CA 1
ATOM 775 C C . MET A 1 96 ? 28.370 -23.731 0.805 1.00 32.72 96 MET A C 1
ATOM 777 O O . MET A 1 96 ? 27.582 -24.411 1.441 1.00 32.72 96 MET A O 1
ATOM 781 N N . GLY A 1 97 ? 28.415 -23.778 -0.532 1.00 34.78 97 GLY A N 1
ATOM 782 C CA . GLY A 1 97 ? 27.816 -24.884 -1.307 1.00 34.78 97 GLY A CA 1
ATOM 783 C C . GLY A 1 97 ? 26.360 -25.259 -0.978 1.00 34.78 97 GLY A C 1
ATOM 784 O O . GLY A 1 97 ? 25.972 -26.408 -1.177 1.00 34.78 97 GLY A O 1
ATOM 785 N N . LEU A 1 98 ? 25.563 -24.324 -0.460 1.00 35.78 98 LEU A N 1
ATOM 786 C CA . LEU A 1 98 ? 24.178 -24.554 -0.076 1.00 35.78 98 LEU A CA 1
ATOM 787 C C . LEU A 1 98 ? 23.292 -23.989 -1.181 1.00 35.78 98 LEU A C 1
ATOM 789 O O . LEU A 1 98 ? 23.111 -22.780 -1.303 1.00 35.78 98 LEU A O 1
ATOM 793 N N . ASN A 1 99 ? 22.759 -24.895 -1.997 1.00 33.81 99 ASN A N 1
ATOM 794 C CA . ASN A 1 99 ? 21.650 -24.626 -2.902 1.00 33.81 99 ASN A CA 1
ATOM 795 C C . ASN A 1 99 ? 20.382 -24.405 -2.062 1.00 33.81 99 ASN A C 1
ATOM 797 O O . ASN A 1 99 ? 19.556 -25.306 -1.959 1.00 33.81 99 ASN A O 1
ATOM 801 N N . ALA A 1 100 ? 20.245 -23.242 -1.426 1.00 34.72 100 ALA A N 1
ATOM 802 C CA . ALA A 1 100 ? 18.953 -22.819 -0.903 1.00 34.72 100 ALA A CA 1
ATOM 803 C C . ALA A 1 100 ? 18.089 -22.434 -2.109 1.00 34.72 100 ALA A C 1
ATOM 805 O O . ALA A 1 100 ? 18.324 -21.419 -2.767 1.00 34.72 100 ALA A O 1
ATOM 806 N N . THR A 1 101 ? 17.152 -23.304 -2.473 1.00 34.03 101 THR A N 1
ATOM 807 C CA . THR A 1 101 ? 16.143 -23.007 -3.490 1.00 34.03 101 THR A CA 1
ATOM 808 C C . THR A 1 101 ? 15.220 -21.901 -2.988 1.00 34.03 101 THR A C 1
ATOM 810 O O . THR A 1 101 ? 15.019 -21.748 -1.788 1.00 34.03 101 THR A O 1
ATOM 813 N N . VAL A 1 102 ? 14.629 -21.133 -3.904 1.00 41.81 102 VAL A N 1
ATOM 814 C CA . VAL A 1 102 ? 13.655 -20.064 -3.600 1.00 41.81 102 VAL A CA 1
ATOM 815 C C . VAL A 1 102 ? 12.483 -20.568 -2.735 1.00 41.81 102 VAL A C 1
ATOM 817 O O . VAL A 1 102 ? 11.915 -19.793 -1.969 1.00 41.81 102 VAL A O 1
ATOM 820 N N . ASP A 1 103 ? 12.199 -21.872 -2.778 1.00 35.56 103 ASP A N 1
ATOM 821 C CA . ASP A 1 103 ? 11.220 -22.549 -1.919 1.00 35.56 103 ASP A CA 1
ATOM 822 C C . ASP A 1 103 ? 11.577 -22.519 -0.416 1.00 35.56 103 ASP A C 1
ATOM 824 O O . ASP A 1 103 ? 10.674 -22.559 0.412 1.00 35.56 103 ASP A O 1
ATOM 828 N N . ASP A 1 104 ? 12.855 -22.361 -0.045 1.00 36.81 104 ASP A N 1
ATOM 829 C CA . ASP A 1 104 ? 13.292 -22.185 1.355 1.00 36.81 104 ASP A CA 1
ATOM 830 C C . ASP A 1 104 ? 13.247 -20.711 1.814 1.00 36.81 104 ASP A C 1
ATOM 832 O O . ASP A 1 104 ? 13.402 -20.414 3.001 1.00 36.81 104 ASP A O 1
ATOM 836 N N . LEU A 1 105 ? 13.061 -19.767 0.879 1.00 42.62 105 LEU A N 1
ATOM 837 C CA . LEU A 1 105 ? 13.059 -18.316 1.125 1.00 42.62 105 LEU A CA 1
ATOM 838 C C . LEU A 1 105 ? 11.656 -17.701 1.178 1.00 42.62 105 LEU A C 1
ATOM 840 O O . LEU A 1 105 ? 11.524 -16.560 1.633 1.00 42.62 105 LEU A O 1
ATOM 844 N N . HIS A 1 106 ? 10.606 -18.449 0.815 1.00 43.16 106 HIS A N 1
ATOM 845 C CA . HIS A 1 106 ? 9.342 -18.261 1.519 1.00 43.16 106 HIS A CA 1
ATOM 846 C C . HIS A 1 106 ? 9.648 -18.594 2.976 1.00 43.16 106 HIS A C 1
ATOM 848 O O . HIS A 1 106 ? 9.780 -19.760 3.345 1.00 43.16 106 HIS A O 1
ATOM 854 N N . LEU A 1 107 ? 9.809 -17.555 3.810 1.00 48.22 107 LEU A N 1
ATOM 855 C CA . LEU A 1 107 ? 9.553 -17.700 5.238 1.00 48.22 107 LEU A CA 1
ATOM 856 C C . LEU A 1 107 ? 8.323 -18.598 5.321 1.00 48.22 107 LEU A C 1
ATOM 858 O O . LEU A 1 107 ? 7.317 -18.228 4.723 1.00 48.22 107 LEU A O 1
ATOM 862 N N . GLN A 1 108 ? 8.425 -19.758 5.971 1.00 50.59 108 GLN A N 1
ATOM 863 C CA . GLN A 1 108 ? 7.289 -20.628 6.265 1.00 50.59 108 GLN A CA 1
ATOM 864 C C . GLN A 1 108 ? 6.309 -19.853 7.158 1.00 50.59 108 GLN A C 1
ATOM 866 O O . GLN A 1 108 ? 6.194 -20.104 8.355 1.00 50.59 108 GLN A O 1
ATOM 871 N N . GLY A 1 109 ? 5.651 -18.840 6.601 1.00 58.69 109 GLY A N 1
ATOM 872 C CA . GLY A 1 109 ? 4.420 -18.320 7.124 1.00 58.69 109 GLY A CA 1
ATOM 873 C C . GLY A 1 109 ? 3.458 -19.486 7.082 1.00 58.69 109 GLY A C 1
ATOM 874 O O . GLY A 1 109 ? 3.457 -20.287 6.143 1.00 58.69 109 GLY A O 1
ATOM 875 N N . SER A 1 110 ? 2.659 -19.633 8.130 1.00 79.69 110 SER A N 1
ATOM 876 C CA . SER A 1 110 ? 1.517 -20.522 8.001 1.00 79.69 110 SER A CA 1
ATOM 877 C C . SER A 1 110 ? 0.740 -20.094 6.764 1.00 79.69 110 SER A C 1
ATOM 879 O O . SER A 1 110 ? 0.538 -18.899 6.538 1.00 79.69 110 SER A O 1
ATOM 881 N N . ARG A 1 111 ? 0.252 -21.067 5.999 1.00 86.06 111 ARG A N 1
ATOM 882 C CA . ARG A 1 111 ? -0.692 -20.831 4.907 1.00 86.06 111 ARG A CA 1
ATOM 883 C C . ARG A 1 111 ? -1.837 -19.897 5.337 1.00 86.06 111 ARG A C 1
ATOM 885 O O . ARG A 1 111 ? -2.298 -19.091 4.542 1.00 86.06 111 ARG A O 1
ATOM 892 N N . ALA A 1 112 ? -2.237 -19.952 6.610 1.00 88.31 112 ALA A N 1
ATOM 893 C CA . ALA A 1 112 ? -3.225 -19.043 7.185 1.00 88.31 112 ALA A CA 1
ATOM 894 C C . ALA A 1 112 ? -2.787 -17.562 7.174 1.00 88.31 112 ALA A C 1
ATOM 896 O O . ALA A 1 112 ? -3.609 -16.693 6.898 1.00 88.31 112 ALA A O 1
ATOM 897 N N . CYS A 1 113 ? -1.512 -17.260 7.446 1.00 90.25 113 CYS A N 1
ATOM 898 C CA . CYS A 1 113 ? -0.974 -15.898 7.365 1.00 90.25 113 CYS A CA 1
ATOM 899 C C . CYS A 1 113 ? -0.942 -15.406 5.919 1.00 90.25 113 CYS A C 1
ATOM 901 O O . CYS A 1 113 ? -1.357 -14.284 5.639 1.00 90.25 113 CYS A O 1
ATOM 903 N N . GLU A 1 114 ? -0.468 -16.248 4.998 1.00 90.06 114 GLU A N 1
ATOM 904 C CA . GLU A 1 114 ? -0.403 -15.914 3.572 1.00 90.06 114 GLU A CA 1
ATOM 905 C C . GLU A 1 114 ? -1.794 -15.611 3.008 1.00 90.06 114 GLU A C 1
ATOM 907 O O . GLU A 1 114 ? -1.982 -14.581 2.360 1.00 90.06 114 GLU A O 1
ATOM 912 N N . GLU A 1 115 ? -2.780 -16.458 3.315 1.00 92.56 115 GLU A N 1
ATOM 913 C CA . GLU A 1 115 ? -4.178 -16.250 2.932 1.00 92.56 115 GLU A CA 1
ATOM 914 C C . GLU A 1 115 ? -4.737 -14.960 3.558 1.00 92.56 115 GLU A C 1
ATOM 916 O O . GLU A 1 115 ? -5.303 -14.129 2.849 1.00 92.56 115 GLU A O 1
ATOM 921 N N . ALA A 1 116 ? -4.499 -14.715 4.852 1.00 94.94 116 ALA A N 1
ATOM 922 C CA . ALA A 1 116 ? -4.985 -13.515 5.536 1.00 94.94 116 ALA A CA 1
ATOM 923 C C . ALA A 1 116 ? -4.406 -12.206 4.959 1.00 94.94 116 ALA A C 1
ATOM 925 O O . ALA A 1 116 ? -5.149 -11.237 4.768 1.00 94.94 116 ALA A O 1
ATOM 926 N N . TRP A 1 117 ? -3.104 -12.162 4.657 1.00 94.94 117 TRP A N 1
ATOM 927 C CA . TRP A 1 117 ? -2.476 -11.003 4.010 1.00 94.94 117 TRP A CA 1
ATOM 928 C C . TRP A 1 117 ? -2.914 -10.848 2.553 1.00 94.94 117 TRP A C 1
ATOM 930 O O . TRP A 1 117 ? -3.135 -9.722 2.105 1.00 94.94 117 TRP A O 1
ATOM 940 N N . SER A 1 118 ? -3.076 -11.953 1.820 1.00 93.75 118 SER A N 1
ATOM 941 C CA . SER A 1 118 ? -3.584 -11.928 0.446 1.00 93.75 118 SER A CA 1
ATOM 942 C C . SER A 1 1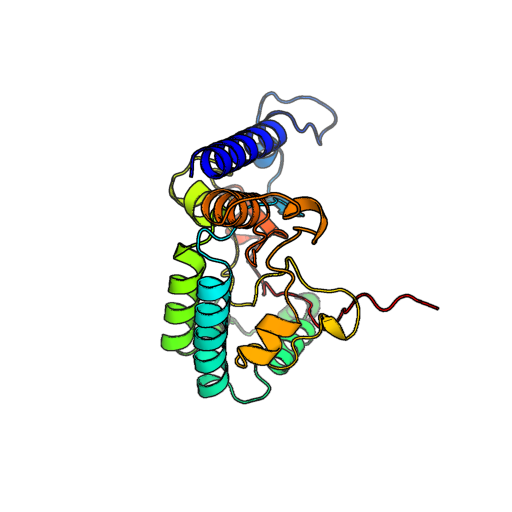18 ? -4.993 -11.333 0.390 1.00 93.75 118 SER A C 1
ATOM 944 O O . SER A 1 118 ? -5.237 -10.410 -0.391 1.00 93.75 118 SER A O 1
ATOM 946 N N . ASP A 1 119 ? -5.881 -11.762 1.291 1.00 93.88 119 ASP A N 1
ATOM 947 C CA . ASP A 1 119 ? -7.232 -11.217 1.425 1.00 93.88 119 ASP A CA 1
ATOM 948 C C . ASP A 1 119 ? -7.207 -9.714 1.729 1.00 93.88 119 ASP A C 1
ATOM 950 O O . ASP A 1 119 ? -7.945 -8.941 1.114 1.00 93.88 119 ASP A O 1
ATOM 954 N N . PHE A 1 120 ? -6.321 -9.264 2.623 1.00 94.94 120 PHE A N 1
ATOM 955 C CA . PHE A 1 120 ? -6.165 -7.840 2.936 1.00 94.94 120 PHE A CA 1
ATOM 956 C C . PHE A 1 120 ? -5.736 -7.016 1.712 1.00 94.94 120 PHE A C 1
ATOM 958 O O . PHE A 1 120 ? -6.268 -5.930 1.460 1.00 94.94 120 PHE A O 1
ATOM 965 N N . GLN A 1 121 ? -4.818 -7.549 0.902 1.00 93.38 121 GLN A N 1
ATOM 966 C CA . GLN A 1 121 ? -4.348 -6.897 -0.322 1.00 93.38 121 GLN A CA 1
ATOM 967 C C . GLN A 1 121 ? -5.417 -6.802 -1.417 1.00 93.38 121 GLN A C 1
ATOM 969 O O . GLN A 1 121 ? -5.286 -5.963 -2.310 1.00 93.38 121 GLN A O 1
ATOM 974 N N . THR A 1 122 ? -6.506 -7.578 -1.358 1.00 93.56 122 THR A N 1
ATOM 975 C CA . THR A 1 122 ? -7.612 -7.455 -2.330 1.00 93.56 122 THR A CA 1
ATOM 976 C C . THR A 1 122 ? -8.276 -6.081 -2.308 1.00 93.56 122 THR A C 1
ATOM 978 O O . THR A 1 122 ? -9.013 -5.741 -3.230 1.00 93.56 122 THR A O 1
ATOM 981 N N . MET A 1 123 ? -8.025 -5.266 -1.282 1.00 93.81 123 MET A N 1
ATOM 982 C CA . MET A 1 123 ? -8.507 -3.893 -1.183 1.00 93.81 123 MET A CA 1
ATOM 983 C C . MET A 1 123 ? -7.523 -2.859 -1.767 1.00 93.81 123 MET A C 1
ATOM 985 O O . MET A 1 123 ? -7.920 -1.711 -1.959 1.00 93.81 123 MET A O 1
ATOM 989 N N . ASP A 1 124 ? -6.280 -3.227 -2.095 1.00 96.00 124 ASP A N 1
ATOM 990 C CA . ASP A 1 124 ? -5.241 -2.307 -2.584 1.00 96.00 124 ASP A CA 1
ATOM 991 C C . ASP A 1 124 ? -5.475 -1.862 -4.042 1.00 96.00 124 ASP A C 1
ATOM 993 O O . ASP A 1 124 ? -5.614 -2.678 -4.958 1.00 96.00 124 ASP A O 1
ATOM 997 N N . GLU A 1 125 ? -5.514 -0.546 -4.283 1.00 96.12 125 GLU A N 1
ATOM 998 C CA . GLU A 1 125 ? -5.733 0.016 -5.621 1.00 96.12 125 GLU A CA 1
ATOM 999 C C . GLU A 1 125 ? -4.608 -0.337 -6.605 1.00 96.12 125 GLU A C 1
ATOM 1001 O O . GLU A 1 125 ? -4.906 -0.574 -7.777 1.00 96.12 125 GLU A O 1
ATOM 1006 N N . LEU A 1 126 ? -3.339 -0.357 -6.173 1.00 97.25 126 LEU A N 1
ATOM 1007 C CA . LEU A 1 126 ? -2.220 -0.635 -7.080 1.00 97.25 126 LEU A CA 1
ATOM 1008 C C . LEU A 1 126 ? -2.245 -2.095 -7.531 1.00 97.25 126 LEU A C 1
ATOM 1010 O O . LEU A 1 126 ? -2.204 -2.350 -8.735 1.00 97.25 126 LEU A O 1
ATOM 1014 N N . SER A 1 127 ? -2.423 -3.035 -6.601 1.00 95.50 127 SER A N 1
ATOM 1015 C CA . SER A 1 127 ? -2.558 -4.459 -6.925 1.00 95.50 127 SER A CA 1
ATOM 1016 C C . SER A 1 127 ? -3.717 -4.714 -7.898 1.00 95.50 127 SER A C 1
ATOM 1018 O O . SER A 1 127 ? -3.569 -5.457 -8.873 1.00 95.50 127 SER A O 1
ATOM 1020 N N . LYS A 1 128 ? -4.861 -4.033 -7.724 1.00 94.69 128 LYS A N 1
ATOM 1021 C CA . LYS A 1 128 ? -5.980 -4.074 -8.692 1.00 94.69 128 LYS A CA 1
ATOM 1022 C C . LYS A 1 128 ? -5.601 -3.499 -10.054 1.00 94.69 128 LYS A C 1
ATOM 1024 O O . LYS A 1 128 ? -5.957 -4.065 -11.087 1.00 94.69 128 LYS A O 1
ATOM 1029 N N . ALA A 1 129 ? -4.915 -2.358 -10.074 1.00 95.88 129 ALA A N 1
ATOM 1030 C CA . ALA A 1 129 ? -4.526 -1.695 -11.312 1.00 95.88 129 ALA A CA 1
ATOM 1031 C C . ALA A 1 129 ? -3.535 -2.544 -12.124 1.00 95.88 129 ALA A C 1
ATOM 1033 O O . ALA A 1 129 ? -3.719 -2.678 -13.333 1.00 95.88 129 ALA A O 1
ATOM 1034 N N . MET A 1 130 ? -2.548 -3.153 -11.460 1.00 96.19 130 MET A N 1
ATOM 1035 C CA . MET A 1 130 ? -1.553 -4.035 -12.078 1.00 96.19 130 MET A CA 1
ATOM 1036 C C . MET A 1 130 ? -2.172 -5.349 -12.564 1.00 96.19 130 MET A C 1
ATOM 1038 O O . MET A 1 130 ? -1.975 -5.723 -13.717 1.00 96.19 130 MET A O 1
ATOM 1042 N N . SER A 1 131 ? -2.986 -6.017 -11.736 1.00 94.12 131 SER A N 1
ATOM 1043 C CA . SER A 1 131 ? -3.670 -7.266 -12.128 1.00 94.12 131 SER A CA 1
ATOM 1044 C C . SER A 1 131 ? -4.646 -7.074 -13.292 1.00 94.12 131 SER A C 1
ATOM 1046 O O . SER A 1 131 ? -4.798 -7.961 -14.128 1.00 94.12 131 SER A O 1
ATOM 1048 N N . SER A 1 132 ? -5.254 -5.890 -13.396 1.00 94.31 132 SER A N 1
ATOM 1049 C CA . SER A 1 132 ? -6.106 -5.502 -14.528 1.00 94.31 132 SER A CA 1
ATOM 1050 C C . SER A 1 132 ? -5.323 -4.927 -15.717 1.00 94.31 132 SER A C 1
ATOM 1052 O O . SER A 1 132 ? -5.944 -4.434 -16.655 1.00 94.31 132 SER A O 1
ATOM 1054 N N . GLN A 1 133 ? -3.985 -4.936 -15.673 1.00 93.81 133 GLN A N 1
ATOM 1055 C CA . GLN A 1 133 ? -3.087 -4.415 -16.713 1.00 93.81 133 GLN A CA 1
ATOM 1056 C C . GLN A 1 133 ? -3.322 -2.939 -17.086 1.00 93.81 133 GLN A C 1
ATOM 1058 O O . GLN A 1 133 ? -3.037 -2.512 -18.201 1.00 93.81 133 GLN A O 1
ATOM 1063 N N . ASN A 1 134 ? -3.823 -2.131 -16.150 1.00 93.44 134 ASN A N 1
ATOM 1064 C CA . ASN A 1 134 ? -4.087 -0.707 -16.381 1.00 93.44 134 ASN A CA 1
ATOM 1065 C C . ASN A 1 134 ? -2.844 0.180 -16.201 1.00 93.44 134 ASN A C 1
ATOM 1067 O O . ASN A 1 134 ? -2.867 1.346 -16.591 1.00 93.44 134 ASN A O 1
ATOM 1071 N N . VAL A 1 135 ? -1.804 -0.325 -15.535 1.00 95.69 135 VAL A N 1
ATOM 1072 C CA . VAL A 1 135 ? -0.568 0.400 -15.213 1.00 95.69 135 VAL A CA 1
ATOM 1073 C C . VAL A 1 135 ? 0.551 -0.602 -14.913 1.00 95.69 135 VAL A C 1
ATOM 1075 O O . VAL A 1 135 ? 0.263 -1.735 -14.532 1.00 95.69 135 VAL A O 1
ATOM 1078 N N . PHE A 1 136 ? 1.813 -0.184 -15.073 1.00 96.31 136 PHE A N 1
ATOM 1079 C CA . PHE A 1 136 ? 3.010 -0.981 -14.758 1.00 96.31 136 PHE A CA 1
ATOM 1080 C C . PHE A 1 136 ? 2.994 -2.391 -15.375 1.00 96.31 136 PHE A C 1
ATOM 1082 O O . PHE A 1 136 ? 3.324 -3.380 -14.723 1.00 96.31 136 PHE A O 1
ATOM 1089 N N . TYR A 1 137 ? 2.607 -2.494 -16.648 1.00 94.00 137 TYR A N 1
ATOM 1090 C CA . TYR A 1 137 ? 2.586 -3.773 -17.353 1.00 94.00 137 TYR A CA 1
ATOM 1091 C C . TYR A 1 137 ? 3.969 -4.449 -17.331 1.00 94.00 137 TYR A C 1
ATOM 1093 O O . TYR A 1 137 ? 4.983 -3.819 -17.631 1.00 94.00 137 TYR A O 1
ATOM 1101 N N . GLY A 1 138 ? 4.001 -5.732 -16.960 1.00 93.56 138 GLY A N 1
ATOM 1102 C CA . GLY A 1 138 ? 5.225 -6.531 -16.838 1.00 93.56 138 GLY A CA 1
ATOM 1103 C C . GLY A 1 138 ? 6.036 -6.297 -15.557 1.00 93.56 138 GLY A C 1
ATOM 1104 O O . GLY A 1 138 ? 6.961 -7.059 -15.287 1.00 93.56 138 GLY A O 1
ATOM 1105 N N . PHE A 1 139 ? 5.709 -5.282 -14.751 1.00 96.69 139 PHE A N 1
ATOM 1106 C CA . PHE A 1 139 ? 6.331 -5.112 -13.440 1.00 96.69 139 PHE A CA 1
ATOM 1107 C C . PHE A 1 139 ? 5.774 -6.123 -12.435 1.00 96.69 139 PHE A C 1
ATOM 1109 O O . PHE A 1 139 ? 4.617 -6.541 -12.503 1.00 96.69 139 PHE A O 1
ATOM 1116 N N . LYS A 1 140 ? 6.611 -6.470 -11.462 1.00 95.56 140 LYS A N 1
ATOM 1117 C CA . LYS A 1 140 ? 6.323 -7.349 -10.332 1.00 95.56 140 LYS A CA 1
ATOM 1118 C C . LYS A 1 140 ? 6.559 -6.599 -9.030 1.00 95.56 140 LYS A C 1
ATOM 1120 O O . LYS A 1 140 ? 7.379 -5.686 -8.974 1.00 95.56 140 LYS A O 1
ATOM 1125 N N . GLU A 1 141 ? 5.866 -7.018 -7.988 1.00 95.75 141 GLU A N 1
ATOM 1126 C CA . GLU A 1 141 ? 6.067 -6.542 -6.625 1.00 95.75 141 GLU A CA 1
ATOM 1127 C C . GLU A 1 141 ? 6.208 -7.752 -5.706 1.00 95.75 141 GLU A C 1
ATOM 1129 O O . GLU A 1 141 ? 5.560 -8.781 -5.922 1.00 95.75 141 GLU A O 1
ATOM 1134 N N . ALA A 1 142 ? 7.078 -7.648 -4.703 1.00 92.75 142 ALA A N 1
ATOM 1135 C CA . ALA A 1 142 ? 7.191 -8.687 -3.691 1.00 92.75 142 ALA A CA 1
ATOM 1136 C C . ALA A 1 142 ? 5.909 -8.728 -2.829 1.00 92.75 142 ALA A C 1
ATOM 1138 O O . ALA A 1 142 ? 5.275 -7.689 -2.632 1.00 92.75 142 ALA A O 1
ATOM 1139 N N . PRO A 1 143 ? 5.511 -9.892 -2.287 1.00 90.50 143 PRO A N 1
ATOM 1140 C CA . PRO A 1 143 ? 4.320 -9.985 -1.444 1.00 90.50 143 PRO A CA 1
ATOM 1141 C C . PRO A 1 143 ? 4.355 -9.009 -0.256 1.00 90.50 143 PRO A C 1
ATOM 1143 O O . PRO A 1 143 ? 5.339 -8.947 0.480 1.00 90.50 143 PRO A O 1
ATOM 1146 N N . ILE A 1 144 ? 3.262 -8.270 -0.044 1.00 92.75 144 ILE A N 1
ATOM 1147 C CA . ILE A 1 144 ? 3.117 -7.315 1.064 1.00 92.75 144 ILE A CA 1
ATOM 1148 C C . ILE A 1 144 ? 2.464 -8.004 2.264 1.00 92.75 144 ILE A C 1
ATOM 1150 O O . ILE A 1 144 ? 1.249 -8.165 2.340 1.00 92.75 144 ILE A O 1
ATOM 1154 N N . SER A 1 145 ? 3.263 -8.388 3.244 1.00 91.88 145 SER A N 1
ATOM 1155 C CA . SER A 1 145 ? 2.766 -9.016 4.478 1.00 91.88 145 SER A CA 1
ATOM 1156 C C . SER A 1 145 ? 3.057 -8.155 5.703 1.00 91.88 145 SER A C 1
ATOM 1158 O O . SER A 1 145 ? 3.535 -8.648 6.724 1.00 91.88 145 SER A O 1
ATOM 1160 N N . PHE A 1 146 ? 2.868 -6.847 5.557 1.00 93.38 146 PHE A N 1
ATOM 1161 C CA . PHE A 1 146 ? 3.184 -5.857 6.575 1.00 93.38 146 PHE A CA 1
ATOM 1162 C C . PHE A 1 146 ? 2.127 -4.754 6.645 1.00 93.38 146 PHE A C 1
ATOM 1164 O O . PHE A 1 146 ? 1.385 -4.569 5.680 1.00 93.38 146 PHE A O 1
ATOM 1171 N N . PRO A 1 147 ? 2.019 -4.013 7.762 1.00 94.50 147 PRO A N 1
ATOM 1172 C CA . PRO A 1 147 ? 1.006 -2.971 7.917 1.00 94.50 147 PRO A CA 1
ATOM 1173 C C . PRO A 1 147 ? 1.177 -1.785 6.947 1.00 94.50 147 PRO A C 1
ATOM 1175 O O . PRO A 1 147 ? 2.295 -1.492 6.527 1.00 94.50 147 PRO A O 1
ATOM 1178 N N . PRO A 1 148 ? 0.107 -1.046 6.607 1.00 95.25 148 PRO A N 1
ATOM 1179 C CA . PRO A 1 148 ? 0.199 0.133 5.745 1.00 95.25 148 PRO A CA 1
ATOM 1180 C C . PRO A 1 148 ? 1.159 1.220 6.262 1.00 95.25 148 PRO A C 1
ATOM 1182 O O . PRO A 1 148 ? 1.162 1.550 7.448 1.00 95.25 148 PRO A O 1
ATOM 1185 N N . SER A 1 149 ? 1.932 1.833 5.357 1.00 91.06 149 SER A N 1
ATOM 1186 C CA . SER A 1 149 ? 2.919 2.877 5.691 1.00 91.06 149 SER A CA 1
ATOM 1187 C C . SER A 1 149 ? 2.294 4.252 5.971 1.00 91.06 149 SER A C 1
ATOM 1189 O O . SER A 1 149 ? 2.865 5.073 6.692 1.00 91.06 149 SER A O 1
ATOM 1191 N N . PHE A 1 150 ? 1.097 4.510 5.440 1.00 92.88 150 PHE A N 1
ATOM 1192 C CA . PHE A 1 150 ? 0.405 5.798 5.508 1.00 92.88 150 PHE A CA 1
ATOM 1193 C C . PHE A 1 150 ? -1.020 5.614 6.046 1.00 92.88 150 PHE A C 1
ATOM 1195 O O . PHE A 1 150 ? -1.614 4.585 5.790 1.00 92.88 150 PHE A O 1
ATOM 1202 N N . ARG A 1 151 ? -1.669 6.550 6.752 1.00 91.94 151 ARG A N 1
ATOM 1203 C CA . 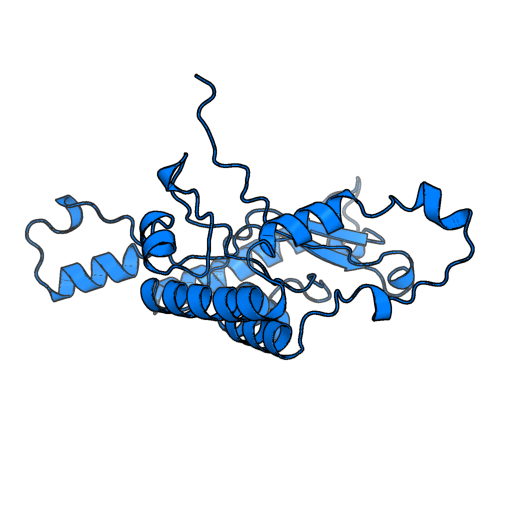ARG A 1 151 ? -1.154 7.800 7.326 1.00 91.94 151 ARG A CA 1
ATOM 1204 C C . ARG A 1 151 ? -0.941 7.623 8.824 1.00 91.94 151 ARG A C 1
ATOM 1206 O O . ARG A 1 151 ? -1.894 7.738 9.593 1.00 91.94 151 ARG A O 1
ATOM 1213 N N . ARG A 1 152 ? 0.296 7.400 9.249 1.00 91.12 152 ARG A N 1
ATOM 1214 C CA . ARG A 1 152 ? 0.630 7.351 10.677 1.00 91.12 152 ARG A CA 1
ATOM 1215 C C . ARG A 1 152 ? 0.715 8.766 11.258 1.00 91.12 152 ARG A C 1
ATOM 1217 O O . ARG A 1 152 ? 1.069 9.717 10.552 1.00 91.12 152 ARG A O 1
ATOM 1224 N N . LYS A 1 153 ? 0.359 8.922 12.535 1.00 91.50 153 LYS A N 1
ATOM 1225 C CA . LYS A 1 153 ? 0.683 10.123 13.317 1.00 91.50 153 LYS A CA 1
ATOM 1226 C C . LYS A 1 153 ? 2.208 10.231 13.459 1.00 91.50 153 LYS A C 1
ATOM 1228 O O . LYS A 1 153 ? 2.936 9.270 13.231 1.00 91.50 153 LYS A O 1
ATOM 1233 N N . ARG A 1 154 ? 2.713 11.427 13.761 1.00 89.06 154 ARG A N 1
ATOM 1234 C CA . ARG A 1 154 ? 4.157 11.658 13.949 1.00 89.06 154 ARG A CA 1
ATOM 1235 C C . ARG A 1 154 ? 4.560 11.398 15.402 1.00 89.06 154 ARG A C 1
ATOM 1237 O O . ARG A 1 154 ? 3.727 11.529 16.296 1.00 89.06 154 ARG A O 1
ATOM 1244 N N . GLY A 1 155 ? 5.836 11.082 15.620 1.00 87.19 155 GLY A N 1
ATOM 1245 C CA . GLY A 1 155 ? 6.385 10.793 16.947 1.00 87.19 155 GLY A CA 1
ATOM 1246 C C . GLY A 1 155 ? 5.787 9.541 17.596 1.00 87.19 155 GLY A C 1
ATOM 1247 O O . GLY A 1 155 ? 5.293 8.650 16.908 1.00 87.19 155 GLY A O 1
ATOM 1248 N N . GLU A 1 156 ? 5.819 9.499 18.929 1.00 86.69 156 GLU A N 1
ATOM 1249 C CA . GLU A 1 156 ? 5.339 8.369 19.746 1.00 86.69 156 GLU A CA 1
ATOM 1250 C C . GLU A 1 156 ? 3.852 8.072 19.528 1.00 86.69 156 GLU A C 1
ATOM 1252 O O . GLU A 1 156 ? 3.437 6.922 19.563 1.00 86.69 156 GLU A O 1
ATOM 1257 N N . ALA A 1 157 ? 3.053 9.093 19.205 1.00 89.06 157 ALA A N 1
ATOM 1258 C CA . ALA A 1 157 ? 1.633 8.924 18.915 1.00 89.06 157 ALA A CA 1
ATOM 1259 C C . ALA A 1 157 ? 1.361 8.089 17.655 1.00 89.06 157 ALA A C 1
ATOM 1261 O O . ALA A 1 157 ? 0.236 7.643 17.474 1.00 89.06 157 ALA A O 1
ATOM 1262 N N . GLY A 1 158 ? 2.340 7.944 16.756 1.00 88.19 158 GLY A N 1
ATOM 1263 C CA . GLY A 1 158 ? 2.247 7.073 15.586 1.00 88.19 158 GLY A CA 1
ATOM 1264 C C . GLY A 1 158 ? 2.847 5.692 15.798 1.00 88.19 158 GLY A C 1
ATOM 1265 O O . GLY A 1 158 ? 2.744 4.860 14.892 1.00 88.19 158 GLY A O 1
ATOM 1266 N N . ASP A 1 159 ? 3.497 5.448 16.938 1.00 88.44 159 ASP A N 1
ATOM 1267 C CA . ASP A 1 159 ? 4.031 4.135 17.261 1.00 88.44 159 ASP A CA 1
ATOM 1268 C C . ASP A 1 159 ? 2.874 3.160 17.464 1.00 88.44 159 ASP A C 1
ATOM 1270 O O . ASP A 1 159 ? 1.946 3.416 18.229 1.00 88.44 159 ASP A O 1
ATOM 1274 N N . CYS A 1 160 ? 2.906 2.069 16.708 1.00 86.75 160 CYS A N 1
ATOM 1275 C CA . CYS A 1 160 ? 1.883 1.045 16.806 1.00 86.75 160 CYS A CA 1
ATOM 1276 C C . CYS A 1 160 ? 2.293 -0.050 17.781 1.00 86.75 160 CYS A C 1
ATOM 1278 O O . CYS A 1 160 ? 1.398 -0.656 18.332 1.00 86.75 160 CYS A O 1
ATOM 1280 N N . GLY A 1 161 ? 3.584 -0.328 18.006 1.00 85.31 161 GLY A N 1
ATOM 1281 C CA . GLY A 1 161 ? 4.028 -1.474 18.813 1.00 85.31 161 GLY A CA 1
ATOM 1282 C C . GLY A 1 161 ? 3.403 -2.816 18.385 1.00 85.31 161 GLY A C 1
ATOM 1283 O O . GLY A 1 161 ? 4.002 -3.573 17.623 1.00 85.31 161 GLY A O 1
ATOM 1284 N N . ASP A 1 162 ? 2.191 -3.088 18.869 1.00 90.19 162 ASP A N 1
ATOM 1285 C CA . ASP A 1 162 ? 1.326 -4.202 18.503 1.00 90.19 162 ASP A CA 1
ATOM 1286 C C . ASP A 1 162 ? 0.205 -3.792 17.520 1.00 90.19 162 ASP A C 1
ATOM 1288 O O . ASP A 1 162 ? -0.802 -3.187 17.887 1.00 90.19 162 ASP A O 1
ATOM 1292 N N . TYR A 1 163 ? 0.349 -4.191 16.255 1.00 93.56 163 TYR A N 1
ATOM 1293 C CA . TYR A 1 163 ? -0.663 -3.955 15.218 1.00 93.56 163 TYR A CA 1
ATOM 1294 C C . TYR A 1 163 ? -1.906 -4.848 15.341 1.00 93.56 163 TYR A C 1
ATOM 1296 O O . TYR A 1 163 ? -2.850 -4.646 14.583 1.00 93.56 163 TYR A O 1
ATOM 1304 N N . SER A 1 164 ? -1.926 -5.833 16.246 1.00 95.31 164 SER A N 1
ATOM 1305 C CA . SER A 1 164 ? -3.122 -6.648 16.509 1.00 95.31 164 SER A CA 1
ATOM 1306 C C . SER A 1 164 ? -4.139 -5.951 17.424 1.00 95.31 164 SER A C 1
ATOM 1308 O O . SER A 1 164 ? -5.301 -6.352 17.472 1.00 95.31 164 SER A O 1
ATOM 1310 N N . ASP A 1 165 ? -3.743 -4.864 18.098 1.00 96.00 165 ASP A N 1
ATOM 1311 C CA . ASP A 1 165 ? -4.625 -4.079 18.961 1.00 96.00 165 ASP A CA 1
ATOM 1312 C C . ASP A 1 165 ? -5.296 -2.930 18.186 1.00 96.00 165 ASP A C 1
ATOM 1314 O O . ASP A 1 165 ? -4.681 -1.925 17.817 1.00 96.00 165 ASP A O 1
ATOM 1318 N N . LEU A 1 166 ? -6.610 -3.049 17.984 1.00 96.81 166 LEU A N 1
ATOM 1319 C CA . LEU A 1 166 ? -7.418 -2.044 17.294 1.00 96.81 166 LEU A CA 1
ATOM 1320 C C . LEU A 1 166 ? -7.405 -0.668 17.984 1.00 96.81 166 LEU A C 1
ATOM 1322 O O . LEU A 1 166 ? -7.466 0.359 17.304 1.00 96.81 166 LEU A O 1
ATOM 1326 N N . ALA A 1 167 ? -7.345 -0.606 19.315 1.00 96.12 167 ALA A N 1
ATOM 1327 C CA . ALA A 1 167 ? -7.277 0.666 20.031 1.00 96.12 167 ALA A CA 1
ATOM 1328 C C . ALA A 1 167 ? -5.941 1.366 19.756 1.00 96.12 167 ALA A C 1
ATOM 1330 O O . ALA A 1 167 ? -5.904 2.579 19.529 1.00 96.12 167 ALA A O 1
ATOM 1331 N N . VAL A 1 168 ? -4.855 0.594 19.702 1.00 94.88 168 VAL A N 1
ATOM 1332 C CA . VAL A 1 168 ? -3.529 1.102 19.347 1.00 94.88 168 VAL A CA 1
ATOM 1333 C C . VAL A 1 168 ? -3.502 1.592 17.900 1.00 94.88 168 VAL A C 1
ATOM 1335 O O . VAL A 1 168 ? -3.058 2.711 17.639 1.00 94.88 168 VAL A O 1
ATOM 1338 N N . LEU A 1 169 ? -4.074 0.832 16.965 1.00 95.88 169 LEU A N 1
ATOM 1339 C CA . LEU A 1 169 ? -4.212 1.247 15.568 1.00 95.88 169 LEU A CA 1
ATOM 1340 C C . LEU A 1 169 ? -5.011 2.554 15.407 1.00 95.88 169 LEU A C 1
ATOM 1342 O O . LEU A 1 169 ? -4.576 3.465 14.699 1.00 95.88 169 LEU A O 1
ATOM 1346 N N . ASN A 1 170 ? -6.151 2.680 16.090 1.00 94.88 170 ASN A N 1
ATOM 1347 C CA . ASN A 1 170 ? -6.961 3.904 16.090 1.00 94.88 170 ASN A CA 1
ATOM 1348 C C . ASN A 1 170 ? -6.186 5.114 16.618 1.00 94.88 170 ASN A C 1
ATOM 1350 O O . ASN A 1 170 ? -6.326 6.234 16.117 1.00 94.88 170 ASN A O 1
ATOM 1354 N N . ASN A 1 171 ? -5.341 4.890 17.621 1.00 93.44 171 ASN A N 1
ATOM 1355 C CA . ASN A 1 171 ? -4.483 5.931 18.155 1.00 93.44 171 ASN A CA 1
ATOM 1356 C C . ASN A 1 171 ? -3.343 6.280 17.197 1.00 93.44 171 ASN A C 1
ATOM 1358 O O . ASN A 1 171 ? -3.025 7.461 17.087 1.00 93.44 171 ASN A O 1
ATOM 1362 N N . ALA A 1 172 ? -2.777 5.314 16.478 1.00 93.44 172 ALA A N 1
ATOM 1363 C CA . ALA A 1 172 ? -1.594 5.517 15.653 1.00 93.44 172 ALA A CA 1
ATOM 1364 C C . ALA A 1 172 ? -1.870 6.085 14.254 1.00 93.44 172 ALA A C 1
ATOM 1366 O O . ALA A 1 172 ? -1.017 6.776 13.686 1.00 93.44 172 ALA A O 1
ATOM 1367 N N . PHE A 1 173 ? -3.050 5.838 13.682 1.00 93.81 173 PHE A N 1
ATOM 1368 C CA . PHE A 1 173 ? -3.402 6.306 12.341 1.00 93.81 173 PHE A CA 1
ATOM 1369 C C . PHE A 1 173 ? -4.212 7.610 12.352 1.00 93.81 173 PHE A C 1
ATOM 1371 O O . PHE A 1 173 ? -4.995 7.906 13.250 1.00 93.81 173 PHE A O 1
ATOM 1378 N N . THR A 1 174 ? -4.016 8.424 11.315 1.00 93.19 174 THR A N 1
ATOM 1379 C CA . THR A 1 174 ? -4.844 9.602 11.020 1.00 93.19 174 THR A CA 1
ATOM 1380 C C . THR A 1 174 ? -5.829 9.245 9.912 1.00 93.19 174 THR A C 1
ATOM 1382 O O . THR A 1 174 ? -5.469 9.284 8.734 1.00 93.19 174 THR A O 1
ATOM 1385 N N . THR A 1 175 ? -7.069 8.919 10.276 1.00 91.31 175 THR A N 1
ATOM 1386 C CA . THR A 1 175 ? -8.096 8.401 9.354 1.00 91.31 175 THR A CA 1
ATOM 1387 C C . THR A 1 175 ? -8.958 9.483 8.699 1.00 91.31 175 THR A C 1
ATOM 1389 O O . THR A 1 175 ? -9.588 9.225 7.670 1.00 91.31 175 THR A O 1
ATOM 1392 N N . THR A 1 176 ? -8.945 10.711 9.226 1.00 87.44 176 THR A N 1
ATOM 1393 C CA . THR A 1 176 ? -9.643 11.892 8.687 1.00 87.44 176 THR A CA 1
ATOM 1394 C C . THR A 1 176 ? -8.809 13.158 8.881 1.00 87.44 176 THR A C 1
ATOM 1396 O O . THR A 1 176 ? -7.992 13.239 9.793 1.00 87.44 176 THR A O 1
ATOM 1399 N N . VAL A 1 177 ? -8.996 14.158 8.013 1.00 84.88 177 VAL A N 1
ATOM 1400 C CA . VAL A 1 177 ? -8.295 15.464 8.098 1.00 84.88 177 VAL A CA 1
ATOM 1401 C C . VAL A 1 177 ? -9.255 16.652 8.187 1.00 84.88 177 VAL A C 1
ATOM 1403 O O . VAL A 1 177 ? -8.881 17.758 7.817 1.00 84.88 177 VAL A O 1
ATOM 1406 N N . ALA A 1 178 ? -10.496 16.413 8.605 1.00 85.38 178 ALA A N 1
ATOM 1407 C CA . ALA A 1 178 ? -11.469 17.481 8.801 1.00 85.38 178 ALA A CA 1
ATOM 1408 C C . ALA A 1 178 ? -11.206 18.207 10.130 1.00 85.38 178 ALA A C 1
ATOM 1410 O O . ALA A 1 178 ? -10.843 17.554 11.110 1.00 85.38 178 ALA A O 1
ATOM 1411 N N . SER A 1 179 ? -11.380 19.527 10.147 1.00 85.06 179 SER A N 1
ATOM 1412 C CA . SER A 1 179 ? -11.347 20.351 11.362 1.00 85.06 179 SER A CA 1
ATOM 1413 C C . SER A 1 179 ? -12.759 20.622 11.887 1.00 85.06 179 SER A C 1
ATOM 1415 O O . SER A 1 179 ? -13.743 20.427 11.177 1.00 85.06 179 SER A O 1
ATOM 1417 N N . ASP A 1 180 ? -12.870 21.121 13.120 1.00 84.81 180 ASP A N 1
ATOM 1418 C CA . ASP A 1 180 ? -14.161 21.549 13.678 1.00 84.81 180 ASP A CA 1
ATOM 1419 C C . ASP A 1 180 ? -14.810 22.665 12.839 1.00 84.81 180 ASP A C 1
ATOM 1421 O O . ASP A 1 180 ? -16.028 22.687 12.663 1.00 84.81 180 ASP A O 1
ATOM 1425 N N . GLU A 1 181 ? -13.986 23.530 12.238 1.00 88.75 181 GLU A N 1
ATOM 1426 C CA . GLU A 1 181 ? -14.416 24.590 11.317 1.00 88.75 181 GLU A CA 1
ATOM 1427 C C . GLU A 1 181 ? -15.090 24.027 10.055 1.00 88.75 181 GLU A C 1
ATOM 1429 O O . GLU A 1 181 ? -16.045 24.617 9.551 1.00 88.75 181 GLU A O 1
ATOM 1434 N N . ASP A 1 182 ? -14.658 22.858 9.561 1.00 86.94 182 ASP A N 1
ATOM 1435 C CA . ASP A 1 182 ? -15.297 22.219 8.404 1.00 86.94 182 ASP A CA 1
ATOM 1436 C C . ASP A 1 182 ? -16.759 21.836 8.702 1.00 86.94 182 ASP A C 1
ATOM 1438 O O . ASP A 1 182 ? -17.585 21.766 7.786 1.00 86.94 182 ASP A O 1
ATOM 1442 N N . PHE A 1 183 ? -17.092 21.593 9.974 1.00 88.94 183 PHE A N 1
ATOM 1443 C CA . PHE A 1 183 ? -18.412 21.147 10.417 1.00 88.94 183 PHE A CA 1
ATOM 1444 C C . PHE A 1 183 ? -19.335 22.283 10.879 1.00 88.94 183 PHE A C 1
ATOM 1446 O O . PHE A 1 183 ? -20.527 22.037 11.105 1.00 88.94 183 PHE A O 1
ATOM 1453 N N . GLU A 1 184 ? -18.828 23.511 11.013 1.00 91.62 184 GLU A N 1
ATOM 1454 C CA . GLU A 1 184 ? -19.604 24.642 11.519 1.00 91.62 184 GLU A CA 1
ATOM 1455 C C . GLU A 1 184 ? -20.775 24.986 10.579 1.00 91.62 184 GLU A C 1
ATOM 1457 O O . GLU A 1 184 ? -20.629 25.135 9.362 1.00 91.62 184 GLU A O 1
ATOM 1462 N N . GLY A 1 185 ? -21.984 25.060 11.146 1.00 91.50 185 GLY A N 1
ATOM 1463 C CA . GLY A 1 185 ? -23.211 25.347 10.396 1.00 91.50 185 GLY A CA 1
ATOM 1464 C C . GLY A 1 185 ? -23.635 24.259 9.398 1.00 91.50 185 GLY A C 1
ATOM 1465 O O . GLY A 1 185 ? -24.493 24.527 8.556 1.00 91.50 185 GLY A O 1
ATOM 1466 N N . LYS A 1 186 ? -23.045 23.055 9.459 1.00 92.75 186 LYS A N 1
ATOM 1467 C CA . LYS A 1 186 ? -23.388 21.924 8.583 1.00 92.75 186 LYS A CA 1
ATOM 1468 C C . LYS A 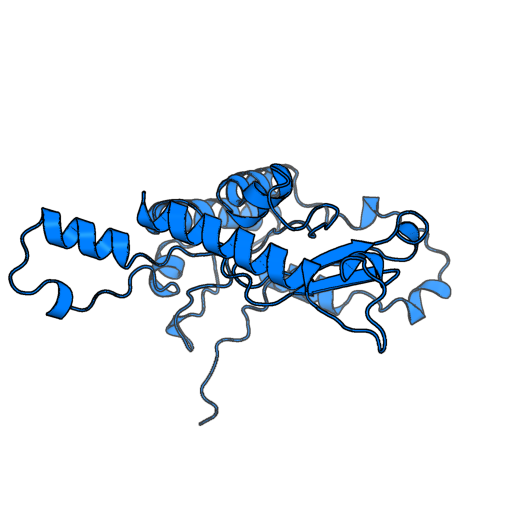1 186 ? -24.424 21.000 9.210 1.00 92.75 186 LYS A C 1
ATOM 1470 O O . LYS A 1 186 ? -24.364 20.701 10.404 1.00 92.75 186 LYS A O 1
ATOM 1475 N N . ASP A 1 187 ? -25.339 20.503 8.384 1.00 95.00 187 ASP A N 1
ATOM 1476 C CA . ASP A 1 187 ? -26.235 19.412 8.768 1.00 95.00 187 ASP A CA 1
ATOM 1477 C C . ASP A 1 187 ? -25.515 18.049 8.759 1.00 95.00 187 ASP A C 1
ATOM 1479 O O . ASP A 1 187 ? -24.378 17.916 8.304 1.00 95.00 187 ASP A O 1
ATOM 1483 N N . GLU A 1 188 ? -26.176 17.013 9.273 1.00 92.12 188 GLU A N 1
ATOM 1484 C CA . GLU A 1 188 ? -25.577 15.683 9.416 1.00 92.12 188 GLU A CA 1
ATOM 1485 C C . GLU A 1 188 ? -25.182 15.044 8.072 1.00 92.12 188 GLU A C 1
ATOM 1487 O O . GLU A 1 188 ? -24.135 14.404 7.961 1.00 92.12 188 GLU A O 1
ATOM 1492 N N . ALA A 1 189 ? -25.971 15.260 7.015 1.00 92.12 189 ALA A N 1
ATOM 1493 C CA . ALA A 1 189 ? -25.666 14.725 5.691 1.00 92.12 189 ALA A CA 1
ATOM 1494 C C . ALA A 1 189 ? -24.413 15.391 5.102 1.00 92.12 189 ALA A C 1
ATOM 1496 O O . ALA A 1 189 ? -23.543 14.713 4.546 1.00 92.12 189 ALA A O 1
ATOM 1497 N N . GLN A 1 190 ? -24.285 16.705 5.289 1.00 91.88 190 GLN A N 1
ATOM 1498 C CA . GLN A 1 190 ? -23.113 17.479 4.897 1.00 91.88 190 GLN A CA 1
ATOM 1499 C C . GLN A 1 190 ? -21.869 17.056 5.685 1.00 91.88 190 GLN A C 1
ATOM 1501 O O . GLN A 1 190 ? -20.804 16.886 5.089 1.00 91.88 190 GLN A O 1
ATOM 1506 N N . LYS A 1 191 ? -21.988 16.816 6.999 1.00 89.88 191 LYS A N 1
ATOM 1507 C CA . LYS A 1 191 ? -20.879 16.305 7.827 1.00 89.88 191 LYS A CA 1
ATOM 1508 C C . LYS A 1 191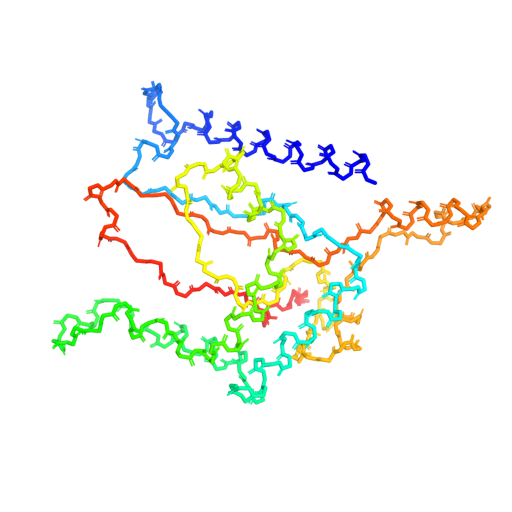 ? -20.384 14.945 7.337 1.00 89.88 191 LYS A C 1
ATOM 1510 O O . LYS A 1 191 ? -19.179 14.757 7.168 1.00 89.88 191 LYS A O 1
ATOM 1515 N N . ILE A 1 192 ? -21.294 14.019 7.026 1.00 86.62 192 ILE A N 1
ATOM 1516 C CA . ILE A 1 192 ? -20.947 12.705 6.462 1.00 86.62 192 ILE A CA 1
ATOM 1517 C C . ILE A 1 192 ? -20.219 12.856 5.119 1.00 86.62 192 ILE A C 1
ATOM 1519 O O . ILE A 1 192 ? -19.251 12.140 4.848 1.00 86.62 192 ILE A O 1
ATOM 1523 N N . GLU A 1 193 ? -20.656 13.778 4.260 1.00 87.81 193 GLU A N 1
ATOM 1524 C CA . GLU A 1 193 ? -19.989 14.034 2.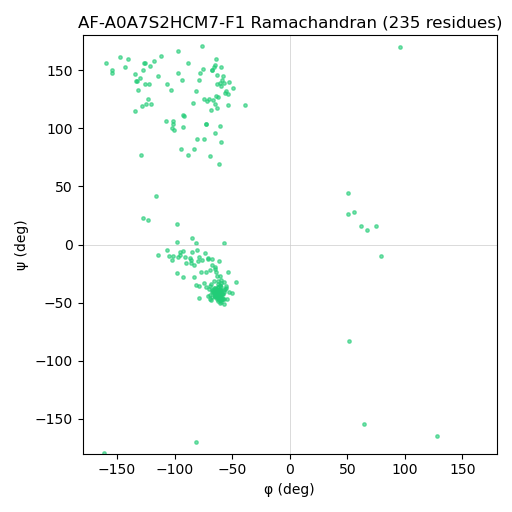982 1.00 87.81 193 GLU A CA 1
ATOM 1525 C C . GLU A 1 193 ? -18.573 14.603 3.170 1.00 87.81 193 GLU A C 1
ATOM 1527 O O . GLU A 1 193 ? -17.633 14.158 2.500 1.00 87.81 193 GLU A O 1
ATOM 1532 N N . ILE A 1 194 ? -18.397 15.526 4.120 1.00 87.38 194 ILE A N 1
ATOM 1533 C CA . ILE A 1 194 ? -17.092 16.082 4.503 1.00 87.38 194 ILE A CA 1
ATOM 1534 C C . ILE A 1 194 ? -16.164 14.973 4.996 1.00 87.38 194 ILE A C 1
ATOM 1536 O O . ILE A 1 194 ? -15.046 14.849 4.490 1.00 87.38 194 ILE A O 1
ATOM 1540 N N . LEU A 1 195 ? -16.632 14.123 5.915 1.00 85.38 195 LEU A N 1
ATOM 1541 C CA . LEU A 1 195 ? -15.862 12.988 6.429 1.00 85.38 195 LEU A CA 1
ATOM 1542 C C . LEU A 1 195 ? -15.424 12.057 5.296 1.00 85.38 195 LEU A C 1
ATOM 1544 O O . LEU A 1 195 ? -14.240 11.749 5.178 1.00 85.38 195 LEU A O 1
ATOM 1548 N N . LYS A 1 196 ? -16.331 11.695 4.381 1.00 82.44 196 LYS A N 1
ATOM 1549 C CA . LYS A 1 196 ? -16.008 10.855 3.214 1.00 82.44 196 LYS A CA 1
ATOM 1550 C C . LYS A 1 196 ? -14.990 11.501 2.275 1.00 82.44 196 LYS A C 1
ATOM 1552 O O . LYS A 1 196 ? -14.155 10.811 1.700 1.00 82.44 196 LYS A O 1
ATOM 1557 N N . LYS A 1 197 ? -15.044 12.820 2.083 1.00 83.81 197 LYS A N 1
ATOM 1558 C CA . LYS A 1 197 ? -14.096 13.558 1.229 1.00 83.81 197 LYS A CA 1
ATOM 1559 C C . LYS A 1 197 ? -12.718 13.706 1.888 1.00 83.81 197 LYS A C 1
ATOM 1561 O O . LYS A 1 197 ? -11.685 13.707 1.203 1.00 83.81 197 LYS A O 1
ATOM 1566 N N . ASN A 1 198 ? -12.704 13.819 3.212 1.00 86.12 198 ASN A N 1
ATOM 1567 C CA . ASN A 1 198 ? -11.510 14.015 4.026 1.00 86.12 198 ASN A CA 1
ATOM 1568 C C . ASN A 1 198 ? -10.960 12.725 4.639 1.00 86.12 198 ASN A C 1
ATOM 1570 O O . ASN A 1 198 ? -9.927 12.780 5.307 1.00 86.12 198 ASN A O 1
ATOM 1574 N N . ALA A 1 199 ? -11.565 11.575 4.343 1.00 87.69 199 ALA A N 1
ATOM 1575 C CA . ALA A 1 199 ? -11.058 10.274 4.739 1.00 87.69 199 ALA A CA 1
ATOM 1576 C C . ALA A 1 199 ? -9.655 10.034 4.162 1.00 87.69 199 ALA A C 1
ATOM 1578 O O . ALA A 1 199 ? -9.341 10.350 3.005 1.00 87.69 199 ALA A O 1
ATOM 1579 N N . ARG A 1 200 ? -8.783 9.503 5.010 1.00 88.56 200 ARG A N 1
ATOM 1580 C CA . ARG A 1 200 ? -7.412 9.096 4.709 1.00 88.56 200 ARG A CA 1
ATOM 1581 C C . ARG A 1 200 ? -7.255 7.668 5.217 1.00 88.56 200 ARG A C 1
ATOM 1583 O O . ARG A 1 200 ? -6.685 7.479 6.288 1.00 88.56 200 ARG A O 1
ATOM 1590 N N . PRO A 1 201 ? -7.796 6.683 4.481 1.00 92.75 201 PRO A N 1
ATOM 1591 C CA . PRO A 1 201 ? -7.655 5.297 4.885 1.00 92.75 201 PRO A CA 1
ATOM 1592 C C . PRO A 1 201 ? -6.168 4.944 5.000 1.00 92.75 201 PRO A C 1
ATOM 1594 O O . PRO A 1 201 ? -5.363 5.452 4.201 1.00 92.75 201 PRO A O 1
ATOM 1597 N N . PRO A 1 202 ? -5.791 4.084 5.961 1.00 95.94 202 PRO A N 1
ATOM 1598 C CA . PRO A 1 202 ? -4.484 3.452 5.957 1.00 95.94 202 PRO A CA 1
ATOM 1599 C C . PRO A 1 202 ? -4.196 2.850 4.574 1.00 95.94 202 PRO A C 1
ATOM 1601 O O . PRO A 1 202 ? -5.096 2.310 3.937 1.00 95.94 202 PRO A O 1
ATOM 1604 N N . SER A 1 203 ? -3.002 3.040 4.018 1.00 96.62 203 SER A N 1
ATOM 1605 C CA . SER A 1 203 ? -2.678 2.669 2.637 1.00 96.62 203 SER A CA 1
ATOM 1606 C C . SER A 1 203 ? -1.188 2.411 2.425 1.00 96.62 203 SER A C 1
ATOM 1608 O O . SER A 1 203 ? -0.346 3.035 3.073 1.00 96.62 203 SER A O 1
ATOM 1610 N N . TYR A 1 204 ? -0.878 1.528 1.475 1.00 96.81 204 TYR A N 1
ATOM 1611 C CA . TYR A 1 204 ? 0.472 1.281 0.970 1.00 96.81 204 TYR A CA 1
ATOM 1612 C C . TYR A 1 204 ? 0.822 2.313 -0.102 1.00 96.81 204 TYR A C 1
ATOM 1614 O O . TYR A 1 204 ? 0.651 2.076 -1.300 1.00 96.81 204 TYR A O 1
ATOM 1622 N N . THR A 1 205 ? 1.256 3.493 0.334 1.00 95.69 205 THR A N 1
ATOM 1623 C CA . THR A 1 205 ? 1.646 4.568 -0.586 1.00 95.69 205 THR A CA 1
ATOM 1624 C C . THR A 1 205 ? 3.066 4.386 -1.104 1.00 95.69 205 THR A C 1
ATOM 1626 O O . THR A 1 205 ? 3.321 4.674 -2.269 1.00 95.69 205 THR A O 1
ATOM 1629 N N . ASP A 1 206 ? 3.957 3.857 -0.264 1.00 95.44 206 ASP A N 1
ATOM 1630 C CA . ASP A 1 206 ? 5.375 3.658 -0.559 1.00 95.44 206 ASP A CA 1
ATOM 1631 C C . ASP A 1 206 ? 5.607 2.254 -1.121 1.00 95.44 206 ASP A C 1
ATOM 1633 O O . ASP A 1 206 ? 5.431 1.258 -0.415 1.00 95.44 206 ASP A O 1
ATOM 1637 N N . ARG A 1 207 ? 5.962 2.169 -2.405 1.00 96.81 207 ARG A N 1
ATOM 1638 C CA . ARG A 1 207 ? 6.000 0.903 -3.158 1.00 96.81 207 ARG A CA 1
ATOM 1639 C C . ARG A 1 207 ? 7.345 0.678 -3.825 1.00 96.81 207 ARG A C 1
ATOM 1641 O O . ARG A 1 207 ? 8.065 1.643 -4.074 1.00 96.81 207 ARG A O 1
ATOM 1648 N N . ILE A 1 208 ? 7.677 -0.582 -4.104 1.00 97.00 208 ILE A N 1
ATOM 1649 C CA . ILE A 1 208 ? 8.877 -0.972 -4.855 1.00 97.00 208 ILE A CA 1
ATOM 1650 C C . ILE A 1 208 ? 8.478 -2.026 -5.885 1.00 97.00 208 ILE A C 1
ATOM 1652 O O . ILE A 1 208 ? 8.104 -3.140 -5.539 1.00 97.00 208 ILE A O 1
ATOM 1656 N N . LEU A 1 209 ? 8.597 -1.671 -7.159 1.00 97.38 209 LEU A N 1
ATOM 1657 C CA . LEU A 1 209 ? 8.254 -2.510 -8.298 1.00 97.38 209 LEU A CA 1
ATOM 1658 C C . LEU A 1 209 ? 9.516 -2.849 -9.092 1.00 97.38 209 LEU A C 1
ATOM 1660 O O . LEU A 1 209 ? 10.401 -2.006 -9.251 1.00 97.38 209 LEU A O 1
ATOM 1664 N N . LEU A 1 210 ? 9.565 -4.059 -9.640 1.00 97.12 210 LEU A N 1
ATOM 1665 C CA . LEU A 1 210 ? 10.652 -4.571 -10.467 1.00 97.12 210 LEU A CA 1
ATOM 1666 C C . LEU A 1 210 ? 10.123 -5.019 -11.828 1.00 97.12 210 LEU A C 1
ATOM 1668 O O . LEU A 1 210 ? 9.273 -5.899 -11.914 1.00 97.12 210 LEU A O 1
ATOM 1672 N N . TYR A 1 211 ? 10.696 -4.486 -12.895 1.00 96.19 211 TYR A N 1
ATOM 1673 C CA . TYR A 1 211 ? 10.644 -5.076 -14.226 1.00 96.19 211 TYR A CA 1
ATOM 1674 C C . TYR A 1 211 ? 12.015 -5.665 -14.561 1.00 96.19 211 TYR A C 1
ATOM 1676 O O . TYR A 1 211 ? 13.042 -5.047 -14.281 1.00 96.19 211 TYR A O 1
ATOM 1684 N N . SER A 1 212 ? 12.047 -6.849 -15.166 1.00 96.25 212 SER A N 1
ATOM 1685 C CA . SER A 1 212 ? 13.273 -7.456 -15.692 1.00 96.25 212 SER A CA 1
ATOM 1686 C C . SER A 1 212 ? 13.021 -7.996 -17.087 1.00 96.25 212 SER A C 1
ATOM 1688 O O . SER A 1 212 ? 11.961 -8.561 -17.334 1.00 96.25 212 SER A O 1
ATOM 1690 N N . MET A 1 213 ? 13.993 -7.832 -17.982 1.00 94.38 213 MET A N 1
ATOM 1691 C CA . MET A 1 213 ? 13.949 -8.474 -19.296 1.00 94.38 213 MET A CA 1
ATOM 1692 C C . MET A 1 213 ? 13.975 -10.000 -19.148 1.00 94.38 213 MET A C 1
ATOM 1694 O O . MET A 1 213 ? 14.654 -10.524 -18.262 1.00 94.38 213 MET A O 1
ATOM 1698 N N . ASP A 1 214 ? 13.275 -10.705 -20.036 1.00 92.31 214 ASP A N 1
ATOM 1699 C CA . ASP A 1 214 ? 13.086 -12.161 -19.966 1.00 92.31 214 ASP A CA 1
ATOM 1700 C C . ASP A 1 214 ? 14.412 -12.944 -19.897 1.00 92.31 214 ASP A C 1
ATOM 1702 O O . ASP A 1 214 ? 14.533 -13.931 -19.171 1.00 92.31 214 ASP A O 1
ATOM 1706 N N . ASP A 1 215 ? 15.449 -12.493 -20.611 1.00 93.69 215 ASP A N 1
ATOM 1707 C CA . ASP A 1 215 ? 16.776 -13.122 -20.626 1.00 93.69 215 ASP A CA 1
ATOM 1708 C C . ASP A 1 215 ? 17.601 -12.840 -19.356 1.00 93.69 215 ASP A C 1
ATOM 1710 O O . ASP A 1 215 ? 18.613 -13.500 -19.101 1.00 93.69 215 ASP A O 1
ATOM 1714 N N . ARG A 1 216 ? 17.167 -11.871 -18.543 1.00 92.06 216 ARG A N 1
ATOM 1715 C CA . ARG A 1 216 ? 17.839 -11.416 -17.319 1.00 92.06 216 ARG A CA 1
ATOM 1716 C C . ARG A 1 216 ? 17.061 -11.700 -16.052 1.00 92.06 216 ARG A C 1
ATOM 1718 O O . ARG A 1 216 ? 17.632 -11.565 -14.978 1.00 92.06 216 ARG A O 1
ATOM 1725 N N . GLU A 1 217 ? 15.815 -12.140 -16.144 1.00 89.12 217 GLU A N 1
ATOM 1726 C CA . GLU A 1 217 ? 14.951 -12.354 -14.984 1.00 89.12 217 GLU A CA 1
ATOM 1727 C C . GLU A 1 217 ? 15.601 -13.242 -13.913 1.00 89.12 217 GLU A C 1
ATOM 1729 O O . GLU A 1 217 ? 15.564 -12.918 -12.735 1.00 89.12 217 GLU A O 1
ATOM 1734 N N . LYS A 1 218 ? 16.297 -14.311 -14.318 1.00 90.56 218 LYS A N 1
ATOM 1735 C CA . LYS A 1 218 ? 16.985 -15.231 -13.392 1.00 90.56 218 LYS A CA 1
ATOM 1736 C C . LYS A 1 218 ? 18.225 -14.641 -12.712 1.00 90.56 218 LYS A C 1
ATOM 1738 O O . LYS A 1 218 ? 18.775 -15.274 -11.817 1.00 90.56 218 LYS A O 1
ATOM 1743 N N . ALA A 1 219 ? 18.709 -13.486 -13.167 1.00 91.50 219 ALA A N 1
ATOM 1744 C CA . ALA A 1 219 ? 19.868 -12.804 -12.594 1.00 91.50 219 ALA A CA 1
ATOM 1745 C C . ALA A 1 219 ? 19.501 -11.920 -11.393 1.00 91.50 219 ALA A C 1
ATOM 1747 O O . ALA A 1 219 ? 20.396 -11.375 -10.750 1.00 91.50 219 ALA A O 1
ATOM 1748 N N . ILE A 1 220 ? 18.207 -11.775 -11.098 1.00 90.62 220 ILE A N 1
ATOM 1749 C CA . ILE A 1 220 ? 17.706 -11.033 -9.952 1.00 90.62 220 ILE A CA 1
ATOM 1750 C C . ILE A 1 220 ? 16.649 -11.851 -9.215 1.00 90.62 220 ILE A C 1
ATOM 1752 O O . ILE A 1 220 ? 15.808 -12.510 -9.819 1.00 90.62 220 ILE A O 1
ATOM 1756 N N . GLN A 1 221 ? 16.672 -11.782 -7.890 1.00 86.56 221 GLN A N 1
ATOM 1757 C CA . GLN A 1 221 ? 15.656 -12.383 -7.044 1.00 86.56 221 GLN A CA 1
ATOM 1758 C C . GLN A 1 221 ? 15.034 -11.303 -6.163 1.00 86.56 221 GLN A C 1
ATOM 1760 O O . GLN A 1 221 ? 15.734 -10.445 -5.625 1.00 86.56 221 GLN A O 1
ATOM 1765 N N . MET A 1 222 ? 13.709 -11.341 -6.013 1.00 85.94 222 MET A N 1
ATOM 1766 C CA . MET A 1 222 ? 13.032 -10.498 -5.033 1.00 85.94 222 MET A CA 1
ATOM 1767 C C . MET A 1 222 ? 13.409 -10.979 -3.632 1.00 85.94 222 MET A C 1
ATOM 1769 O O . MET A 1 222 ? 13.111 -12.112 -3.255 1.00 85.94 222 MET A O 1
ATOM 1773 N N . GLY A 1 223 ? 14.103 -10.116 -2.896 1.00 84.44 223 GLY A N 1
ATOM 1774 C CA . GLY A 1 223 ? 14.406 -10.328 -1.489 1.00 84.44 223 GLY A CA 1
ATOM 1775 C C . GLY A 1 223 ? 13.230 -9.951 -0.582 1.00 84.44 223 GLY A C 1
ATOM 1776 O O . GLY A 1 223 ? 12.125 -9.674 -1.058 1.00 84.44 223 GLY A O 1
ATOM 1777 N N . PRO A 1 224 ? 13.465 -9.911 0.738 1.00 84.56 224 PRO A N 1
ATOM 1778 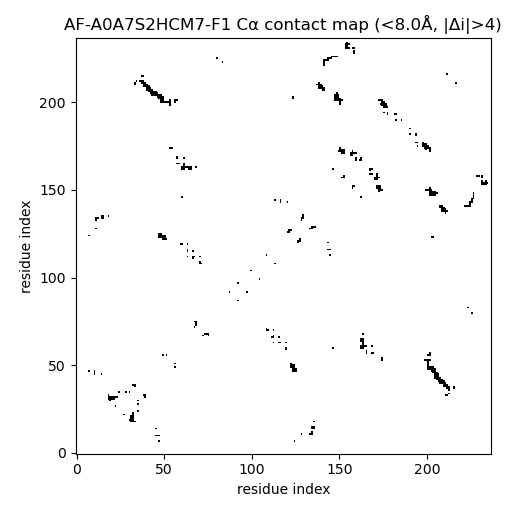C CA . PRO A 1 224 ? 12.457 -9.473 1.691 1.00 84.56 224 PRO A CA 1
ATOM 1779 C C . PRO A 1 224 ? 11.969 -8.047 1.419 1.00 84.56 224 PRO A C 1
ATOM 1781 O O . PRO A 1 224 ? 12.762 -7.160 1.100 1.00 84.56 224 PRO A O 1
ATOM 1784 N N . TYR A 1 225 ? 10.669 -7.825 1.611 1.00 89.62 225 TYR A N 1
ATOM 1785 C CA . TYR A 1 225 ? 10.013 -6.536 1.418 1.00 89.62 225 TYR A CA 1
ATOM 1786 C C . TYR A 1 225 ? 9.196 -6.176 2.659 1.00 89.62 225 TYR A C 1
ATOM 1788 O O . TYR A 1 225 ? 8.329 -6.947 3.068 1.00 89.62 225 TYR A O 1
ATOM 1796 N N . GLU A 1 226 ? 9.528 -5.052 3.306 1.00 89.88 226 GLU A N 1
ATOM 1797 C CA . GLU A 1 226 ? 9.086 -4.788 4.677 1.00 89.88 226 GLU A CA 1
ATOM 1798 C C . GLU A 1 226 ? 9.008 -3.289 5.034 1.00 89.88 226 GLU A C 1
ATOM 1800 O O . GLU A 1 226 ? 9.807 -2.479 4.557 1.00 89.88 226 GLU A O 1
ATOM 1805 N N . LEU A 1 227 ? 8.062 -2.920 5.911 1.00 89.44 227 LEU A N 1
ATOM 1806 C CA . LEU A 1 227 ? 7.877 -1.567 6.453 1.00 89.44 227 LEU A CA 1
ATOM 1807 C C . LEU A 1 227 ? 8.797 -1.309 7.645 1.00 89.44 227 LEU A C 1
ATOM 1809 O O . LEU A 1 227 ? 8.693 -1.997 8.665 1.00 89.44 227 LEU A O 1
ATOM 1813 N N . CYS A 1 228 ? 9.648 -0.282 7.556 1.00 84.69 228 CYS A N 1
ATOM 1814 C CA . CYS A 1 228 ? 10.483 0.156 8.676 1.00 84.69 228 CYS A CA 1
ATOM 1815 C C . CYS A 1 228 ? 9.666 1.034 9.629 1.00 84.69 228 CYS A C 1
ATOM 1817 O O . CYS A 1 228 ? 9.567 2.247 9.460 1.00 84.69 228 CYS A O 1
ATOM 1819 N N . ASP A 1 229 ? 9.044 0.414 10.625 1.00 81.12 229 ASP A N 1
ATOM 1820 C CA . ASP A 1 229 ? 8.121 1.078 11.546 1.00 81.12 229 ASP A CA 1
ATOM 1821 C C . ASP A 1 229 ? 8.737 1.525 12.870 1.00 81.12 229 ASP A C 1
ATOM 1823 O O . ASP A 1 229 ? 8.104 2.320 13.563 1.00 81.12 229 ASP A O 1
ATOM 1827 N N . ASN A 1 230 ? 9.968 1.098 13.164 1.00 74.94 230 ASN A N 1
ATOM 1828 C CA . ASN A 1 230 ? 10.764 1.572 14.301 1.00 74.94 230 ASN A CA 1
ATOM 1829 C C . ASN A 1 230 ? 11.260 3.025 14.115 1.00 74.94 230 ASN A C 1
ATOM 1831 O O . ASN A 1 230 ? 11.740 3.666 15.048 1.00 74.94 230 ASN A O 1
ATOM 1835 N N . LEU A 1 231 ? 11.146 3.565 12.898 1.00 70.44 231 LEU A N 1
ATOM 1836 C CA . LEU A 1 231 ? 11.394 4.972 12.604 1.00 70.44 231 LEU A CA 1
ATOM 1837 C C . LEU A 1 231 ? 10.107 5.775 12.809 1.00 70.44 231 LEU A C 1
ATOM 1839 O O . LEU A 1 231 ? 9.439 6.187 11.863 1.00 70.44 231 LEU A O 1
ATOM 1843 N N . THR A 1 232 ? 9.766 6.053 14.064 1.00 65.69 232 THR A N 1
ATOM 1844 C CA . THR A 1 232 ? 8.904 7.202 14.348 1.00 65.69 232 THR A CA 1
ATOM 1845 C C . THR A 1 232 ? 9.741 8.439 14.067 1.00 65.69 232 THR A C 1
ATOM 1847 O O . THR A 1 232 ? 10.835 8.543 14.623 1.00 65.69 232 THR A O 1
ATOM 1850 N N . ALA A 1 233 ? 9.288 9.360 13.214 1.00 52.22 233 ALA A N 1
ATOM 1851 C CA . ALA A 1 233 ? 9.955 10.649 13.052 1.00 52.22 233 ALA A CA 1
ATOM 1852 C C . ALA A 1 233 ? 9.951 11.373 14.411 1.00 52.22 233 ALA A C 1
ATOM 1854 O O . ALA A 1 233 ? 8.997 12.074 14.744 1.00 52.22 233 ALA A O 1
ATOM 1855 N N . LYS A 1 234 ? 10.975 11.122 15.232 1.00 43.69 234 LYS A N 1
ATOM 1856 C CA . LYS A 1 234 ? 11.319 11.945 16.379 1.00 43.69 234 LYS A CA 1
ATOM 1857 C C . LYS A 1 234 ? 11.900 13.212 15.779 1.00 43.69 234 LYS A C 1
ATOM 1859 O O . LYS A 1 234 ? 12.820 13.136 14.964 1.00 43.69 234 LYS A O 1
ATOM 1864 N N . GLU A 1 235 ? 11.330 14.358 16.128 1.00 40.25 235 GLU A N 1
ATOM 1865 C CA . GLU A 1 235 ? 12.032 15.617 15.921 1.00 40.25 235 GLU A CA 1
ATOM 1866 C C . GLU A 1 235 ? 13.392 15.466 16.612 1.00 40.25 235 GLU A C 1
ATOM 1868 O O . GLU A 1 235 ? 13.458 15.144 17.798 1.00 40.25 235 GLU A O 1
ATOM 1873 N N . GLN A 1 236 ? 14.483 15.590 15.853 1.00 33.06 236 GLN A N 1
ATOM 1874 C CA . GLN A 1 236 ? 15.777 15.876 16.456 1.00 33.06 236 GLN A CA 1
ATOM 1875 C C . GLN A 1 236 ? 15.632 17.270 17.073 1.00 33.06 236 GLN A C 1
ATOM 1877 O O . GLN A 1 236 ? 15.685 18.263 16.351 1.00 33.06 236 GLN A O 1
ATOM 1882 N N . THR A 1 237 ? 15.327 17.321 18.370 1.00 32.19 237 THR A N 1
ATOM 1883 C CA . THR A 1 237 ? 15.459 18.527 19.201 1.00 32.19 237 THR A CA 1
ATOM 1884 C C . THR A 1 237 ? 16.910 18.949 19.301 1.00 32.19 237 THR A C 1
ATOM 1886 O O . THR A 1 237 ? 17.750 18.037 19.498 1.00 32.19 237 THR A O 1
#

InterPro domains:
  IPR036691 Endonuclease/exonuclease/phosphatase superfamily [G3DSA:3.60.10.10] (6-233)
  IPR036691 Endonuclease/exonuclease/phosphatase superfamily [SSF56219] (35-211)
  IPR046985 Inositol 5-phosphatase [PTHR11200] (11-232)

Solvent-accessible surface area (backbone atoms only — not comparable to full-atom values): 13930 Å² total; per-residue (Å²): 111,72,67,60,54,50,52,54,54,50,47,37,50,51,52,43,49,50,45,58,66,47,74,91,59,100,61,90,81,87,63,39,43,62,76,76,37,64,63,27,75,50,70,44,78,69,68,37,43,37,70,64,57,43,66,61,50,44,52,51,46,11,52,40,40,38,51,37,31,73,75,64,34,94,57,35,71,61,53,51,51,50,51,62,71,66,50,75,65,72,86,60,58,80,79,62,86,69,85,75,51,74,80,71,67,52,68,87,59,54,69,68,38,54,51,41,33,52,59,60,47,72,35,29,44,54,61,51,34,43,78,69,60,66,28,67,74,81,48,43,63,66,77,73,80,61,76,60,74,31,39,55,40,70,25,76,56,26,50,42,95,52,58,45,39,52,70,39,43,64,58,8,43,44,46,60,72,75,53,75,76,76,45,61,97,52,55,73,70,55,43,53,51,49,49,67,74,34,49,33,39,58,13,63,23,69,47,64,34,41,29,55,39,84,94,43,39,90,81,57,75,88,67,90,61,80,74,80,68,90,68,49,63,61,79,85,124

Foldseek 3Di:
DVVLVVVLLVLLVVQACCQQPDDPDPDDPNGGPLVVDQKDKDWDQSPWFQPDQQLVLLQLQLVLLVLQCVQCHPCSQVVLVVVQVPPDPCVPVVVPPDPPDVVNQPPPDPPSSVVSQVVSCVRTSVVVCAVVVSHDDQKDFDRDSAWFPPDFDADPQLQQSRSNDSVSVVSGHDQFDDDPVCCPPDDPVSVVVNRVVGGDHRHNRIGMIMHGDPVCPVVDDDHDDYDPRVDRPDPPD

Sequence (237 aa):
LLIYFRRFKLRNLNAANVIETAVLVGDNVGCSVNLQHHHCFVFGDLNYRITDDSQAILENLARVCQVEKETSGENWRKERWEKIIKQPTEGSARSMGLNATVDDLHLQGSRACEEAWSDFQTMDELSKAMSSQNVFYGFKEAPISFPPSFRRKRGEAGDCGDYSDLAVLNNAFTTTVASDEDFEGKDEAQKIEILKKNARPPSYTDRILLYSMDDREKAIQMGPYELCDNLTAKEQT

Mean predicted aligned error: 8.08 Å

Nearest PDB structures (foldseek):
  3nr8-assembly2_A  TM=8.889E-01  e=2.066E-07  Homo sapiens
  4a9c-assembly2_B  TM=8.922E-01  e=8.784E-07  Homo sapiens
  3nr8-assembly1_B  TM=8.729E-01  e=7.786E-07  Homo sapiens
  5okn-assembly2_B  TM=8.811E-01  e=7.249E-06  Homo sapiens
  6dlg-assembly1_A  TM=8.255E-01  e=4.213E-06  Mus musculus